Protein AF-A0A915LJM5-F1 (afdb_monomer_lite)

Structure (mmCIF, N/CA/C/O backbone):
data_AF-A0A915LJM5-F1
#
_entry.id   AF-A0A915LJM5-F1
#
loop_
_atom_site.group_PDB
_atom_site.id
_atom_site.type_symbol
_atom_site.label_atom_id
_atom_site.label_alt_id
_atom_site.label_comp_id
_atom_site.label_asym_id
_atom_site.label_entity_id
_atom_site.label_seq_id
_atom_site.pdbx_PDB_ins_code
_atom_site.Cartn_x
_atom_site.Cartn_y
_atom_site.Cartn_z
_atom_site.occupancy
_atom_site.B_iso_or_equiv
_atom_site.auth_seq_id
_atom_site.auth_comp_id
_atom_site.auth_asym_id
_atom_site.auth_atom_id
_atom_site.pdbx_PDB_model_num
ATOM 1 N N . PHE A 1 1 ? 7.359 11.305 -6.563 1.00 56.12 1 PHE A N 1
ATOM 2 C CA . PHE A 1 1 ? 8.309 10.339 -7.154 1.00 56.12 1 PHE A CA 1
ATOM 3 C C . PHE A 1 1 ? 9.396 11.223 -7.684 1.00 56.12 1 PHE A C 1
ATOM 5 O O . PHE A 1 1 ? 9.272 11.725 -8.793 1.00 56.12 1 PHE A O 1
ATOM 12 N N . ASP A 1 2 ? 10.342 11.556 -6.826 1.00 56.00 2 ASP A N 1
ATOM 13 C CA . ASP A 1 2 ? 11.137 12.750 -7.065 1.00 56.00 2 ASP A CA 1
ATOM 14 C C . ASP A 1 2 ? 12.404 12.289 -7.761 1.00 56.00 2 ASP A C 1
ATOM 16 O O . ASP A 1 2 ? 13.255 11.662 -7.138 1.00 56.00 2 ASP A O 1
ATOM 20 N N . ASP A 1 3 ? 12.435 12.500 -9.080 1.00 67.88 3 ASP A N 1
ATOM 21 C CA . ASP A 1 3 ? 13.618 12.390 -9.928 1.00 67.88 3 ASP A CA 1
ATOM 22 C C . ASP A 1 3 ? 14.488 11.144 -9.668 1.00 67.88 3 ASP A C 1
ATOM 24 O O . ASP A 1 3 ? 15.710 11.233 -9.638 1.00 67.88 3 ASP A O 1
ATOM 28 N N . PHE A 1 4 ? 13.892 9.957 -9.495 1.00 69.69 4 PHE A N 1
ATOM 29 C CA . PHE A 1 4 ? 14.660 8.735 -9.178 1.00 69.69 4 PHE A CA 1
ATOM 30 C C . PHE A 1 4 ? 15.698 8.366 -10.256 1.00 69.69 4 PHE A C 1
ATOM 32 O O . PHE A 1 4 ? 16.589 7.556 -10.016 1.00 69.69 4 PHE A O 1
ATOM 39 N N . TRP A 1 5 ? 15.537 8.919 -11.460 1.00 73.88 5 TRP A N 1
ATOM 40 C CA . TRP A 1 5 ? 16.449 8.776 -12.590 1.00 73.88 5 TRP A CA 1
ATOM 41 C C . TRP A 1 5 ? 17.609 9.777 -12.569 1.00 73.88 5 TRP A C 1
ATOM 43 O O . TRP A 1 5 ? 18.487 9.664 -13.419 1.00 73.88 5 TRP A O 1
ATOM 53 N N . LYS A 1 6 ? 17.601 10.755 -11.655 1.00 76.94 6 LYS A N 1
ATOM 54 C CA . LYS A 1 6 ? 18.705 11.690 -11.440 1.00 76.94 6 LYS A CA 1
ATOM 55 C C . LYS A 1 6 ? 19.626 11.166 -10.354 1.00 76.94 6 LYS A C 1
ATOM 57 O O . LYS A 1 6 ? 19.184 10.582 -9.359 1.00 76.94 6 LYS A O 1
ATOM 62 N N . VAL A 1 7 ? 20.914 11.427 -10.516 1.00 71.75 7 VAL A N 1
ATOM 63 C CA . VAL A 1 7 ? 21.898 11.149 -9.471 1.00 71.75 7 VAL A CA 1
ATOM 64 C C . VAL A 1 7 ? 21.597 12.020 -8.246 1.00 71.75 7 VAL A C 1
ATOM 66 O O . VAL A 1 7 ? 21.709 13.241 -8.287 1.00 71.75 7 VAL A O 1
ATOM 69 N N . THR A 1 8 ? 21.221 11.393 -7.130 1.00 63.72 8 THR A N 1
ATOM 70 C CA . THR A 1 8 ? 20.960 12.089 -5.855 1.00 63.72 8 THR A CA 1
ATOM 71 C C . THR A 1 8 ? 22.168 12.094 -4.919 1.00 63.72 8 THR A C 1
ATOM 73 O O . THR A 1 8 ? 22.274 12.981 -4.080 1.00 63.72 8 THR A O 1
ATOM 76 N N . ASN A 1 9 ? 23.100 11.147 -5.082 1.00 59.38 9 ASN A N 1
ATOM 77 C CA . ASN A 1 9 ? 24.348 11.042 -4.322 1.00 59.38 9 ASN A CA 1
ATOM 78 C C . ASN A 1 9 ? 25.455 10.460 -5.221 1.00 59.38 9 ASN A C 1
ATOM 80 O O . ASN A 1 9 ? 25.532 9.245 -5.393 1.00 59.38 9 ASN A O 1
ATOM 84 N N . GLY A 1 10 ? 26.308 11.304 -5.812 1.00 67.50 10 GLY A N 1
ATOM 85 C CA . GLY A 1 10 ? 27.411 10.839 -6.661 1.00 67.50 10 GLY A CA 1
ATOM 86 C C . GLY A 1 10 ? 27.990 11.902 -7.592 1.00 67.50 10 GLY A C 1
ATOM 87 O O . GLY A 1 10 ? 27.563 13.055 -7.584 1.00 67.50 10 GLY A O 1
ATOM 88 N N . VAL A 1 11 ? 28.984 11.496 -8.386 1.00 75.31 11 VAL A N 1
ATOM 89 C CA . VAL A 1 11 ? 29.512 12.297 -9.497 1.00 75.31 11 VAL A CA 1
ATOM 90 C C . VAL A 1 11 ? 28.548 12.151 -10.670 1.00 75.31 11 VAL A C 1
ATOM 92 O O . VAL A 1 11 ? 28.319 11.035 -11.129 1.00 75.31 11 VAL A O 1
ATOM 95 N N . ASP A 1 12 ? 27.990 13.270 -11.125 1.00 79.56 12 ASP A N 1
ATOM 96 C CA . ASP A 1 12 ? 27.158 13.336 -12.326 1.00 79.56 12 ASP A CA 1
ATOM 97 C C . ASP A 1 12 ? 28.006 12.967 -13.555 1.00 79.56 12 ASP A C 1
ATOM 99 O O . ASP A 1 12 ? 28.983 13.646 -13.883 1.00 79.56 12 ASP A O 1
ATOM 103 N N . ASP A 1 13 ? 27.665 11.853 -14.202 1.00 84.69 13 ASP A N 1
ATOM 104 C CA . ASP A 1 13 ? 28.314 11.377 -15.425 1.00 84.69 13 ASP A CA 1
ATOM 105 C C . ASP A 1 13 ? 27.662 11.951 -16.699 1.00 84.69 13 ASP A C 1
ATOM 107 O O . ASP A 1 13 ? 28.034 11.581 -17.816 1.00 84.69 13 ASP A O 1
ATOM 111 N N . GLY A 1 14 ? 26.701 12.870 -16.544 1.00 84.75 14 GLY A N 1
ATOM 112 C CA . GLY A 1 14 ? 25.954 13.516 -17.617 1.00 84.75 14 GLY A CA 1
ATOM 113 C C . GLY A 1 14 ? 24.897 12.619 -18.261 1.00 84.75 14 GLY A C 1
ATOM 114 O O . GLY A 1 14 ? 24.373 12.965 -19.324 1.00 84.75 14 GLY A O 1
ATOM 115 N N . ARG A 1 15 ? 24.585 11.455 -17.671 1.00 85.56 15 ARG A N 1
ATOM 116 C CA . ARG A 1 15 ? 23.701 10.442 -18.280 1.00 85.56 15 ARG A CA 1
ATOM 117 C C . ARG A 1 15 ? 22.275 10.435 -17.744 1.00 85.56 15 ARG A C 1
ATOM 119 O O . ARG A 1 15 ? 21.485 9.585 -18.161 1.00 85.56 15 ARG A O 1
ATOM 126 N N . ASP A 1 16 ? 21.895 11.416 -16.934 1.00 84.88 16 ASP A N 1
ATOM 127 C CA . ASP A 1 16 ? 20.521 11.596 -16.446 1.00 84.88 16 ASP A CA 1
ATOM 128 C C . ASP A 1 16 ? 19.480 11.597 -17.585 1.00 84.88 16 ASP A C 1
ATOM 130 O O . ASP A 1 16 ? 18.377 11.069 -17.439 1.00 84.88 16 ASP A O 1
ATOM 134 N N . GLY A 1 17 ? 19.832 12.125 -18.765 1.00 83.00 17 GLY A N 1
ATOM 135 C CA . GLY A 1 17 ? 18.958 12.104 -19.944 1.00 83.00 17 GLY A CA 1
ATOM 136 C C . GLY A 1 17 ? 18.713 10.701 -20.520 1.00 83.00 17 GLY A C 1
ATOM 137 O O . GLY A 1 17 ? 17.620 10.414 -21.014 1.00 83.00 17 GLY A O 1
ATOM 138 N N . ASP A 1 18 ? 19.701 9.809 -20.445 1.00 81.31 18 ASP A N 1
ATOM 139 C CA . ASP A 1 18 ? 19.552 8.408 -20.849 1.00 81.31 18 ASP A CA 1
ATOM 140 C C . ASP A 1 18 ? 18.823 7.600 -19.770 1.00 81.31 18 ASP A C 1
ATOM 142 O O . ASP A 1 18 ? 17.956 6.782 -20.091 1.00 81.31 18 ASP A O 1
ATOM 146 N N . ALA A 1 19 ? 19.114 7.879 -18.496 1.00 81.06 19 ALA A N 1
ATOM 147 C CA . ALA A 1 19 ? 18.410 7.302 -17.357 1.00 81.06 19 ALA A CA 1
ATOM 148 C C . ALA A 1 19 ? 16.916 7.652 -17.387 1.00 81.06 19 ALA A C 1
ATOM 150 O O . ALA A 1 19 ? 16.083 6.770 -17.192 1.00 81.06 19 ALA A O 1
ATOM 151 N N . LEU A 1 20 ? 16.556 8.890 -17.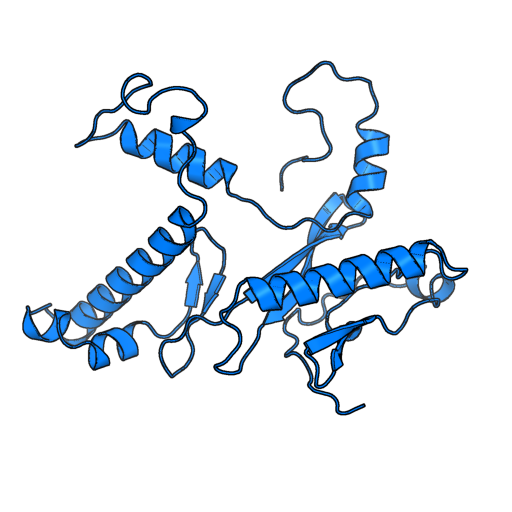744 1.00 80.56 20 LEU A N 1
ATOM 152 C CA . LEU A 1 20 ? 15.162 9.304 -17.910 1.00 80.56 20 LEU A CA 1
ATOM 153 C C . LEU A 1 20 ? 14.460 8.545 -19.047 1.00 80.56 20 LEU A C 1
ATOM 155 O O . LEU A 1 20 ? 13.332 8.071 -18.889 1.00 80.56 20 LEU A O 1
ATOM 159 N N . LYS A 1 21 ? 15.129 8.362 -20.194 1.00 76.44 21 LYS A N 1
ATOM 160 C CA . LYS A 1 21 ? 14.581 7.558 -21.303 1.00 76.44 21 LYS A CA 1
ATOM 161 C C . LYS A 1 21 ? 14.344 6.103 -20.891 1.00 76.44 21 LYS A C 1
ATOM 163 O O . LYS A 1 21 ? 13.355 5.511 -21.325 1.00 76.44 21 LYS A O 1
ATOM 168 N N . ALA A 1 22 ? 15.225 5.534 -20.068 1.00 77.12 22 ALA A N 1
ATOM 169 C CA . ALA A 1 22 ? 15.050 4.197 -19.509 1.00 77.12 22 ALA A CA 1
ATOM 170 C C . ALA A 1 22 ? 13.918 4.157 -18.464 1.00 77.12 22 ALA A C 1
ATOM 172 O O . ALA A 1 22 ? 13.076 3.263 -18.512 1.00 77.12 22 ALA A O 1
ATOM 173 N N . ALA A 1 23 ? 13.840 5.158 -17.584 1.00 74.94 23 ALA A N 1
ATOM 174 C CA . ALA A 1 23 ? 12.824 5.306 -16.544 1.00 74.94 23 ALA A CA 1
ATOM 175 C C . ALA A 1 23 ? 11.396 5.379 -17.106 1.00 74.94 23 ALA A C 1
ATOM 177 O O . ALA A 1 23 ? 10.497 4.731 -16.576 1.00 74.94 23 ALA A O 1
ATOM 178 N N . ARG A 1 24 ? 11.192 6.074 -18.235 1.00 70.44 24 ARG A N 1
ATOM 179 C CA . ARG A 1 24 ? 9.907 6.095 -18.968 1.00 70.44 24 ARG A CA 1
ATOM 180 C C . ARG A 1 24 ? 9.446 4.720 -19.458 1.00 70.44 24 ARG A C 1
ATOM 182 O O . ARG A 1 24 ? 8.280 4.546 -19.792 1.00 70.44 24 ARG A O 1
ATOM 189 N N . ARG A 1 25 ? 10.354 3.747 -19.535 1.00 70.12 25 ARG A N 1
ATOM 190 C CA . ARG A 1 25 ? 10.079 2.367 -19.966 1.00 70.12 25 ARG A CA 1
ATOM 191 C C . ARG A 1 25 ? 10.146 1.369 -18.811 1.00 70.12 25 ARG A C 1
ATOM 193 O O . ARG A 1 25 ? 10.017 0.168 -19.042 1.00 70.12 25 ARG A O 1
ATOM 200 N N . ALA A 1 26 ? 10.362 1.850 -17.589 1.00 69.94 26 ALA A N 1
ATOM 201 C CA . ALA A 1 26 ? 10.455 1.033 -16.395 1.00 69.94 26 ALA A CA 1
ATOM 202 C C . ALA A 1 26 ? 9.135 1.057 -15.620 1.00 69.94 26 ALA A C 1
ATOM 204 O O . ALA A 1 26 ? 8.471 2.087 -15.502 1.00 69.94 26 ALA A O 1
ATOM 205 N N . ILE A 1 27 ? 8.781 -0.091 -15.045 1.00 68.81 27 ILE A N 1
ATOM 206 C CA . ILE A 1 27 ? 7.719 -0.168 -14.046 1.00 68.81 27 ILE A CA 1
ATOM 207 C C . ILE A 1 27 ? 8.319 0.240 -12.707 1.00 68.81 27 ILE A C 1
ATOM 209 O O . ILE A 1 27 ? 9.291 -0.353 -12.240 1.00 68.81 27 ILE A O 1
ATOM 213 N N . ILE A 1 28 ? 7.708 1.236 -12.081 1.00 68.94 28 ILE A N 1
ATOM 214 C CA . ILE A 1 28 ? 8.114 1.759 -10.788 1.00 68.94 28 ILE A CA 1
ATOM 215 C C . ILE A 1 28 ? 7.152 1.187 -9.749 1.00 68.94 28 ILE A C 1
ATOM 217 O O . ILE A 1 28 ? 5.963 1.518 -9.715 1.00 68.94 28 ILE A O 1
ATOM 221 N N . SER A 1 29 ? 7.673 0.311 -8.894 1.00 59.94 29 SER A N 1
ATOM 222 C CA . SER A 1 29 ? 6.987 -0.088 -7.669 1.00 59.94 29 SER A CA 1
ATOM 223 C C . SER A 1 29 ? 7.394 0.885 -6.571 1.00 59.94 29 SER A C 1
ATOM 225 O O . SER A 1 29 ? 8.578 1.052 -6.287 1.00 59.94 29 SER A O 1
ATOM 227 N N . ASN A 1 30 ? 6.418 1.581 -5.992 1.00 56.16 30 ASN A N 1
ATOM 228 C CA . ASN A 1 30 ? 6.676 2.596 -4.984 1.00 56.16 30 ASN A CA 1
ATOM 229 C C . ASN A 1 30 ? 7.202 1.953 -3.694 1.00 56.16 30 ASN A C 1
ATOM 231 O O . ASN A 1 30 ? 6.431 1.427 -2.888 1.00 56.16 30 ASN A O 1
ATOM 235 N N . SER A 1 31 ? 8.502 2.042 -3.448 1.00 53.75 31 SER A N 1
ATOM 236 C CA . SER A 1 31 ? 9.037 1.888 -2.105 1.00 53.75 31 SER A CA 1
ATOM 237 C C . SER A 1 31 ? 9.203 3.269 -1.475 1.00 53.75 31 SER A C 1
ATOM 239 O O . SER A 1 31 ? 10.316 3.765 -1.369 1.00 53.75 31 SER A O 1
ATOM 241 N N . GLN A 1 32 ? 8.130 3.847 -0.913 1.00 58.66 32 GLN A N 1
ATOM 242 C CA . GLN A 1 32 ? 8.245 4.911 0.116 1.00 58.66 32 GLN A CA 1
ATOM 243 C C . GLN A 1 32 ? 8.931 4.404 1.408 1.00 58.66 32 GLN A C 1
ATOM 245 O O . GLN A 1 32 ? 8.723 4.941 2.494 1.00 58.66 32 GLN A O 1
ATOM 250 N N . ILE A 1 33 ? 9.701 3.319 1.307 1.00 66.06 33 ILE A N 1
ATOM 251 C CA . ILE A 1 33 ? 10.446 2.681 2.381 1.00 66.06 33 ILE A CA 1
ATOM 252 C C . ILE A 1 33 ? 11.404 3.703 2.975 1.00 66.06 33 ILE A C 1
ATOM 254 O O . ILE A 1 33 ? 11.412 3.860 4.186 1.00 66.06 33 ILE A O 1
ATOM 258 N N . ASP A 1 34 ? 12.099 4.477 2.143 1.00 70.06 34 ASP A N 1
ATOM 259 C CA . ASP A 1 34 ? 13.095 5.436 2.626 1.00 70.06 34 ASP A CA 1
ATOM 260 C C . ASP A 1 34 ? 12.459 6.577 3.428 1.00 70.06 34 ASP A C 1
ATOM 262 O O . ASP A 1 34 ? 12.965 6.956 4.482 1.00 70.06 34 ASP A O 1
ATOM 266 N N . ILE A 1 35 ? 11.289 7.064 2.993 1.00 76.75 35 ILE A N 1
ATOM 267 C CA . ILE A 1 35 ? 10.529 8.097 3.712 1.00 76.75 35 ILE A CA 1
ATOM 268 C C . ILE A 1 35 ? 10.053 7.561 5.064 1.00 76.75 35 ILE A C 1
ATOM 270 O O . ILE A 1 35 ? 10.207 8.229 6.086 1.00 76.75 35 ILE A O 1
ATOM 274 N N . PHE A 1 36 ? 9.475 6.359 5.086 1.00 82.00 36 PHE A N 1
ATOM 275 C CA . PHE A 1 36 ? 9.031 5.739 6.331 1.00 82.00 36 PHE A CA 1
ATOM 276 C C . PHE A 1 36 ? 10.205 5.478 7.280 1.00 82.00 36 PHE A C 1
ATOM 278 O O . PHE A 1 36 ? 10.115 5.794 8.462 1.00 82.00 36 PHE A O 1
ATOM 285 N N . ASN A 1 37 ? 11.321 4.963 6.768 1.00 79.56 37 ASN A N 1
ATOM 286 C CA . ASN A 1 37 ? 12.518 4.696 7.557 1.00 79.56 37 ASN A CA 1
ATOM 287 C C . ASN A 1 37 ? 13.056 5.989 8.180 1.00 79.56 37 ASN A C 1
ATOM 289 O O . ASN A 1 37 ? 13.300 6.027 9.384 1.00 79.56 37 ASN A O 1
ATOM 293 N N . ALA A 1 38 ? 13.136 7.073 7.402 1.00 80.94 38 ALA A N 1
ATOM 294 C CA . ALA A 1 38 ? 13.536 8.384 7.907 1.00 80.94 38 ALA A CA 1
ATOM 295 C C . ALA A 1 38 ? 12.591 8.902 9.007 1.00 80.94 38 ALA A C 1
ATOM 297 O O . ALA A 1 38 ? 13.058 9.419 10.023 1.00 80.94 38 ALA A O 1
ATOM 298 N N . LYS A 1 39 ? 11.268 8.720 8.853 1.00 86.62 39 LYS A N 1
ATOM 299 C CA . LYS A 1 39 ? 10.291 9.055 9.905 1.00 86.62 39 LYS A CA 1
ATOM 300 C C . LYS A 1 39 ? 10.531 8.243 11.175 1.00 86.62 39 LYS A C 1
ATOM 302 O O . LYS A 1 39 ? 10.541 8.824 12.253 1.00 86.62 39 LYS A O 1
ATOM 307 N N . VAL A 1 40 ? 10.735 6.926 11.067 1.00 85.88 40 VAL A N 1
ATOM 308 C CA . VAL A 1 40 ? 10.994 6.061 12.230 1.00 85.88 40 VAL A CA 1
ATOM 309 C C . VAL A 1 40 ? 12.229 6.548 12.981 1.00 85.88 40 VAL A C 1
ATOM 311 O O . VAL A 1 40 ? 12.155 6.754 14.190 1.00 85.88 40 VAL A O 1
ATOM 314 N N . VAL A 1 41 ? 13.327 6.822 12.273 1.00 81.81 41 VAL A N 1
ATOM 315 C CA . VAL A 1 41 ? 14.549 7.364 12.884 1.00 81.81 41 VAL A CA 1
ATOM 316 C C . VAL A 1 41 ? 14.279 8.687 13.603 1.00 81.81 41 VAL A C 1
ATOM 318 O O . VAL A 1 41 ? 14.680 8.857 14.755 1.00 81.81 41 VAL A O 1
ATOM 321 N N . ALA A 1 42 ? 13.533 9.595 12.972 1.00 86.31 42 ALA A N 1
ATOM 322 C CA . ALA A 1 42 ? 13.172 10.872 13.576 1.00 86.31 42 ALA A CA 1
ATOM 323 C C . ALA A 1 42 ? 12.279 10.727 14.825 1.00 86.31 42 ALA A C 1
ATOM 325 O O . ALA A 1 42 ? 12.464 11.468 15.789 1.00 86.31 42 ALA A O 1
ATOM 326 N N . GLU A 1 43 ? 11.324 9.790 14.837 1.00 88.44 43 GLU A N 1
ATOM 327 C CA . GLU A 1 43 ? 10.458 9.537 16.001 1.00 88.44 43 GLU A CA 1
ATOM 328 C C . GLU A 1 43 ? 11.223 8.912 17.171 1.00 88.44 43 GLU A C 1
ATOM 330 O O . GLU A 1 43 ? 10.987 9.278 18.321 1.00 88.44 43 GLU A O 1
ATOM 335 N N . PHE A 1 44 ? 12.190 8.031 16.905 1.00 86.62 44 PHE A N 1
ATOM 336 C CA . PHE A 1 44 ? 13.072 7.499 17.948 1.00 86.62 44 PHE A CA 1
ATOM 337 C C . PHE A 1 44 ? 13.915 8.597 18.607 1.00 86.62 44 PHE A C 1
ATOM 339 O O . PHE A 1 44 ? 14.190 8.511 19.801 1.00 86.62 44 PHE A O 1
ATOM 346 N N . GLY A 1 45 ? 14.253 9.661 17.876 1.00 86.75 45 GLY A N 1
ATOM 347 C CA . GLY A 1 45 ? 14.904 10.855 18.423 1.00 86.75 45 GLY A CA 1
ATOM 348 C C . GLY A 1 45 ? 14.059 11.645 19.428 1.00 86.75 45 GLY A C 1
ATOM 349 O O . GLY A 1 45 ? 14.597 12.505 20.124 1.00 86.75 45 GLY A O 1
ATOM 350 N N . LYS A 1 46 ? 12.756 11.366 19.538 1.00 89.25 46 LYS A N 1
ATOM 351 C CA . LYS A 1 46 ? 11.829 12.046 20.453 1.00 89.25 46 LYS A CA 1
ATOM 352 C C . LYS A 1 46 ? 11.590 11.228 21.734 1.00 89.25 46 LYS A C 1
ATOM 354 O O . LYS A 1 46 ? 11.895 10.033 21.787 1.00 89.25 46 LYS A O 1
ATOM 359 N N . PRO A 1 47 ? 11.012 11.833 22.789 1.00 88.19 47 PRO A N 1
ATOM 360 C CA . PRO A 1 47 ? 10.580 11.090 23.968 1.00 88.19 47 PRO A CA 1
ATOM 361 C C . PRO A 1 47 ? 9.591 9.961 23.614 1.00 88.19 47 PRO A C 1
ATOM 363 O O . PRO A 1 47 ? 8.763 10.143 22.722 1.00 88.19 47 PRO A O 1
ATOM 366 N N . PRO A 1 48 ? 9.610 8.820 24.331 1.00 87.50 48 PRO A N 1
ATOM 367 C CA . PRO A 1 48 ? 10.425 8.530 25.516 1.00 87.50 48 PRO A CA 1
ATOM 368 C C . PRO A 1 48 ? 11.839 8.017 25.200 1.00 87.50 48 PRO A C 1
ATOM 370 O O . PRO A 1 48 ? 12.633 7.853 26.122 1.00 87.50 48 PRO A O 1
ATOM 373 N N . PHE A 1 49 ? 12.151 7.749 23.931 1.00 86.56 49 PHE A N 1
ATOM 374 C CA . PHE A 1 49 ? 13.388 7.075 23.536 1.00 86.56 49 PHE A CA 1
ATOM 375 C C . PHE A 1 49 ? 14.588 8.027 23.474 1.00 86.56 49 PHE A C 1
ATOM 377 O O . PHE A 1 49 ? 15.684 7.619 23.846 1.00 86.56 49 PHE A O 1
ATOM 384 N N . ASN A 1 50 ? 14.379 9.286 23.060 1.00 86.31 50 ASN A N 1
ATOM 385 C CA . ASN A 1 50 ? 15.409 10.336 22.953 1.00 86.31 50 ASN A CA 1
ATOM 386 C C . ASN A 1 50 ? 16.690 9.848 22.252 1.00 86.31 50 ASN A C 1
ATOM 388 O O . ASN A 1 50 ? 17.811 10.165 22.651 1.00 86.31 50 ASN A O 1
ATOM 392 N N . CYS A 1 51 ? 16.505 9.023 21.227 1.00 83.06 51 CYS A N 1
ATOM 393 C CA . CYS A 1 51 ? 17.552 8.257 20.595 1.00 83.06 51 CYS A CA 1
ATOM 394 C C . CYS A 1 51 ? 18.146 9.004 19.397 1.00 83.06 51 CYS A C 1
ATOM 396 O O . CYS A 1 51 ? 17.590 8.992 18.301 1.00 83.06 51 CYS A O 1
ATOM 398 N N . VAL A 1 52 ? 19.294 9.650 19.604 1.00 73.94 52 VAL A N 1
ATOM 399 C CA . VAL A 1 52 ? 20.059 10.341 18.557 1.00 73.94 52 VAL A CA 1
ATOM 400 C C . VAL A 1 52 ? 21.304 9.533 18.199 1.00 73.94 52 VAL A C 1
ATOM 402 O O . VAL A 1 52 ? 22.249 9.479 18.976 1.00 73.94 52 VAL A O 1
ATOM 405 N N . ASN A 1 53 ? 21.292 8.920 17.010 1.00 66.00 53 ASN A N 1
ATOM 406 C CA . ASN A 1 53 ? 22.385 8.206 16.325 1.00 66.00 53 ASN A CA 1
ATOM 407 C C . ASN A 1 53 ? 23.010 6.978 17.027 1.00 66.00 53 ASN A C 1
ATOM 409 O O . ASN A 1 53 ? 23.277 5.990 16.352 1.00 66.00 53 ASN A O 1
ATOM 413 N N . GLU A 1 54 ? 23.246 6.998 18.340 1.00 67.19 54 GLU A N 1
ATOM 414 C CA . GLU A 1 54 ? 24.088 6.008 19.041 1.00 67.19 54 GLU A CA 1
ATOM 415 C C . GLU A 1 54 ? 23.336 4.747 19.505 1.00 67.19 54 GLU A C 1
ATOM 417 O O . GLU A 1 54 ? 23.930 3.689 19.688 1.00 67.19 54 GLU A O 1
ATOM 422 N N . CYS A 1 55 ? 22.020 4.827 19.680 1.00 74.88 55 CYS A N 1
ATOM 423 C CA . CYS A 1 55 ? 21.186 3.756 20.252 1.00 74.88 55 CYS A CA 1
ATOM 424 C C . CYS A 1 55 ? 20.490 2.874 19.210 1.00 74.88 55 CYS A C 1
ATOM 426 O O . CYS A 1 55 ? 19.897 1.863 19.577 1.00 74.88 55 CYS A O 1
ATOM 428 N N . MET A 1 56 ? 20.577 3.227 17.926 1.00 70.94 56 MET A N 1
ATOM 429 C CA . MET A 1 56 ? 20.021 2.436 16.819 1.00 70.94 56 MET A CA 1
ATOM 430 C C . MET A 1 56 ? 21.091 1.622 16.089 1.00 70.94 56 MET A C 1
ATOM 432 O O . MET A 1 56 ? 20.904 1.278 14.930 1.00 70.94 56 MET A O 1
ATOM 436 N N . GLY A 1 57 ? 22.207 1.322 16.763 1.00 71.94 57 GLY A N 1
ATOM 437 C CA . GLY A 1 57 ? 23.309 0.546 16.199 1.00 71.94 57 GLY A CA 1
ATOM 438 C C . GLY A 1 57 ? 23.997 1.241 15.021 1.00 71.94 57 GLY A C 1
ATOM 439 O O . GLY A 1 57 ? 23.993 2.469 14.902 1.00 71.94 57 GLY A O 1
ATOM 440 N N . GLY A 1 58 ? 24.636 0.446 14.163 1.00 71.00 58 GLY A N 1
ATOM 441 C CA . GLY A 1 58 ? 25.282 0.955 12.954 1.00 71.00 58 GLY A CA 1
ATOM 442 C C . GLY A 1 58 ? 24.273 1.337 11.859 1.00 71.00 58 GLY A C 1
ATOM 443 O O . GLY A 1 58 ? 23.076 1.106 12.003 1.00 71.00 58 GLY A O 1
ATOM 444 N N . PRO A 1 59 ? 24.730 1.850 10.703 1.00 71.00 59 PRO A N 1
ATOM 445 C CA . PRO A 1 59 ? 23.851 2.227 9.586 1.00 71.00 59 PRO A CA 1
ATOM 446 C C . PRO A 1 59 ? 22.898 1.114 9.112 1.00 71.00 59 PRO A C 1
ATOM 448 O O . PRO A 1 59 ? 21.803 1.400 8.641 1.00 71.00 59 PRO A O 1
ATOM 451 N N . ASN A 1 60 ? 23.292 -0.154 9.266 1.00 68.38 60 ASN A N 1
ATOM 452 C CA . ASN A 1 60 ? 22.462 -1.309 8.908 1.00 68.38 60 ASN A CA 1
ATOM 453 C C . ASN A 1 60 ? 21.369 -1.620 9.946 1.00 68.38 60 ASN A C 1
ATOM 455 O O . ASN A 1 60 ? 20.361 -2.226 9.597 1.00 68.38 60 ASN A O 1
ATOM 459 N N . ASP A 1 61 ? 21.556 -1.195 11.195 1.00 72.44 61 ASP A N 1
ATOM 460 C CA . ASP A 1 61 ? 20.617 -1.411 12.303 1.00 72.44 61 ASP A CA 1
ATOM 461 C C . ASP A 1 61 ? 19.545 -0.303 12.368 1.00 72.44 61 ASP A C 1
ATOM 463 O O . ASP A 1 61 ? 18.500 -0.465 12.996 1.00 72.44 61 ASP A O 1
ATOM 467 N N . GLN A 1 62 ? 19.763 0.801 11.643 1.00 72.19 62 GLN A N 1
ATOM 468 C CA . GLN A 1 62 ? 18.816 1.911 11.475 1.00 72.19 62 GLN A CA 1
ATOM 469 C C . GLN A 1 62 ? 17.741 1.636 10.413 1.00 72.19 62 GLN A C 1
ATOM 471 O O . GLN A 1 62 ? 16.884 2.485 10.164 1.00 72.19 62 GLN A O 1
ATOM 476 N N . ILE A 1 63 ? 17.773 0.460 9.778 1.00 75.38 63 ILE A N 1
ATOM 477 C CA . ILE A 1 63 ? 16.792 0.035 8.781 1.00 75.38 63 ILE A CA 1
ATOM 478 C C . ILE A 1 63 ? 15.691 -0.758 9.504 1.00 75.38 63 ILE A C 1
ATOM 480 O O . ILE A 1 63 ? 15.943 -1.870 9.974 1.00 75.38 63 ILE A O 1
ATOM 484 N N . PRO A 1 64 ? 14.455 -0.233 9.597 1.00 77.75 64 PRO A N 1
ATOM 485 C CA . PRO A 1 64 ? 13.339 -0.965 10.176 1.00 77.75 64 PRO A CA 1
ATOM 486 C C . PRO A 1 64 ? 13.078 -2.280 9.440 1.00 77.75 64 PRO A C 1
ATOM 488 O O . PRO A 1 64 ? 13.314 -2.408 8.236 1.00 77.75 64 PRO A O 1
ATOM 491 N N . ALA A 1 65 ? 12.497 -3.246 10.151 1.00 80.81 65 ALA A N 1
ATOM 492 C CA . ALA A 1 65 ? 12.068 -4.496 9.542 1.00 80.81 65 ALA A CA 1
ATOM 493 C C . ALA A 1 65 ? 11.119 -4.246 8.353 1.00 80.81 65 ALA A C 1
ATOM 495 O O . ALA A 1 65 ? 10.265 -3.358 8.394 1.00 80.81 65 ALA A O 1
ATOM 496 N N . SER A 1 66 ? 11.208 -5.079 7.314 1.00 73.88 66 SER A N 1
ATOM 497 C CA . SER A 1 66 ? 10.434 -4.921 6.070 1.00 73.88 66 SER A CA 1
ATOM 498 C C . SER A 1 66 ? 8.910 -4.891 6.276 1.00 73.88 66 SER A C 1
ATOM 500 O O . SER A 1 66 ? 8.188 -4.270 5.495 1.00 73.88 66 SER A O 1
ATOM 502 N N . TYR A 1 67 ? 8.415 -5.511 7.351 1.00 77.75 67 TYR A N 1
ATOM 503 C CA . TYR A 1 67 ? 7.001 -5.535 7.735 1.00 77.75 67 TYR A CA 1
ATOM 504 C C . TYR A 1 67 ? 6.562 -4.352 8.615 1.00 77.75 67 TYR A C 1
ATOM 506 O O . TYR A 1 67 ? 5.373 -4.239 8.918 1.00 77.75 67 TYR A O 1
ATOM 514 N N . ALA A 1 68 ? 7.470 -3.462 9.030 1.00 85.56 68 ALA A N 1
ATOM 515 C CA . ALA A 1 68 ? 7.171 -2.377 9.968 1.00 85.56 68 ALA A CA 1
ATOM 516 C C . ALA A 1 68 ? 6.060 -1.443 9.459 1.00 85.56 68 ALA A C 1
ATOM 518 O O . ALA A 1 68 ? 5.171 -1.074 10.224 1.00 85.56 68 ALA A O 1
ATOM 519 N N . ARG A 1 69 ? 6.039 -1.140 8.154 1.00 85.25 69 ARG A N 1
ATOM 520 C CA . ARG A 1 69 ? 4.962 -0.348 7.527 1.00 85.25 69 ARG A CA 1
ATOM 521 C C . ARG A 1 69 ? 3.605 -1.045 7.605 1.00 85.25 69 ARG A C 1
ATOM 523 O O . ARG A 1 69 ? 2.606 -0.423 7.948 1.00 85.25 69 ARG A O 1
ATOM 530 N N . SER A 1 70 ? 3.570 -2.349 7.341 1.00 82.44 70 SER A N 1
ATOM 531 C CA . SER A 1 70 ? 2.340 -3.144 7.432 1.00 82.44 70 SER A CA 1
ATOM 532 C C . SER A 1 70 ? 1.828 -3.232 8.872 1.00 82.44 70 SER A C 1
ATOM 534 O O . SER A 1 70 ? 0.621 -3.166 9.113 1.00 82.44 70 SER A O 1
ATOM 536 N N . LEU A 1 71 ? 2.742 -3.343 9.842 1.00 86.50 71 LEU A N 1
ATOM 537 C CA . LEU A 1 71 ? 2.405 -3.323 11.263 1.00 86.50 71 LEU A CA 1
ATOM 538 C C . LEU A 1 71 ? 1.857 -1.956 11.693 1.00 86.50 71 LEU A C 1
ATOM 540 O O . LEU A 1 71 ? 0.854 -1.903 12.406 1.00 86.50 71 LEU A O 1
ATOM 544 N N . HIS A 1 72 ? 2.474 -0.865 11.231 1.00 90.06 72 HIS A N 1
ATOM 545 C CA . HIS A 1 72 ? 1.987 0.494 11.455 1.00 90.06 72 HIS A CA 1
ATOM 546 C C . HIS A 1 72 ? 0.548 0.649 10.948 1.00 90.06 72 HIS A C 1
ATOM 548 O O . HIS A 1 72 ? -0.334 1.040 11.711 1.00 90.06 72 HIS A O 1
ATOM 554 N N . ASP A 1 73 ? 0.279 0.254 9.703 1.00 89.25 73 ASP A N 1
ATOM 555 C CA . ASP A 1 73 ? -1.049 0.386 9.098 1.00 89.25 73 ASP A CA 1
ATOM 556 C C . ASP A 1 73 ? -2.109 -0.452 9.819 1.00 89.25 73 ASP A C 1
ATOM 558 O O . ASP A 1 73 ? -3.231 0.009 10.031 1.00 89.25 73 ASP A O 1
ATOM 562 N N . THR A 1 74 ? -1.746 -1.658 10.261 1.00 87.44 74 THR A N 1
ATOM 563 C CA . THR A 1 74 ? -2.641 -2.531 11.037 1.00 87.44 74 THR A CA 1
ATOM 564 C C . THR A 1 74 ? -2.943 -1.935 12.413 1.00 87.44 74 THR A C 1
ATOM 566 O O . THR A 1 74 ? -4.095 -1.910 12.850 1.00 87.44 74 THR A O 1
ATOM 569 N N . THR A 1 75 ? -1.925 -1.392 13.083 1.00 92.25 75 THR A N 1
ATOM 570 C CA . THR A 1 75 ? -2.081 -0.722 14.382 1.00 92.25 75 THR A CA 1
ATOM 571 C C . THR A 1 75 ? -2.956 0.521 14.247 1.00 92.25 75 THR A C 1
ATOM 573 O O . THR A 1 75 ? -3.874 0.733 15.038 1.00 92.25 75 THR A O 1
ATOM 576 N N . TYR A 1 76 ? -2.729 1.318 13.204 1.00 93.31 76 TYR A N 1
ATOM 577 C CA . TYR A 1 76 ? -3.521 2.507 12.919 1.00 93.31 76 TYR A CA 1
ATOM 578 C C . TYR A 1 76 ? -4.981 2.160 12.591 1.00 93.31 76 TYR A C 1
ATOM 580 O O . TYR A 1 76 ? -5.892 2.810 13.107 1.00 93.31 76 TYR A O 1
ATOM 588 N N . ALA A 1 77 ? -5.235 1.091 11.825 1.00 92.38 77 ALA A N 1
ATOM 589 C CA . ALA A 1 77 ? -6.588 0.585 11.581 1.00 92.38 77 ALA A CA 1
ATOM 590 C C . ALA A 1 77 ? -7.315 0.240 12.889 1.00 92.38 77 ALA A C 1
ATOM 592 O O . ALA A 1 77 ? -8.465 0.640 13.087 1.00 92.38 77 ALA A O 1
ATOM 593 N N . TYR A 1 78 ? -6.630 -0.457 13.799 1.00 92.88 78 TYR A N 1
ATOM 594 C CA . TYR A 1 78 ? -7.168 -0.818 15.109 1.00 92.88 78 TYR A CA 1
ATOM 595 C C . TYR A 1 78 ? -7.498 0.419 15.955 1.00 92.88 78 TYR A C 1
ATOM 597 O O . TYR A 1 78 ? -8.607 0.533 16.477 1.00 92.88 78 TYR A O 1
ATOM 605 N N . LEU A 1 79 ? -6.586 1.394 16.032 1.00 94.88 79 LEU A N 1
ATOM 606 C CA . LEU A 1 79 ? -6.820 2.645 16.761 1.00 94.88 79 LEU A CA 1
ATOM 607 C C . LEU A 1 79 ? -7.994 3.443 16.176 1.00 94.88 79 LEU A C 1
ATOM 609 O O . LEU A 1 79 ? -8.812 3.975 16.926 1.00 94.88 79 LEU A O 1
ATOM 613 N N . ARG A 1 80 ? -8.139 3.478 14.845 1.00 94.69 80 ARG A N 1
ATOM 614 C CA . ARG A 1 80 ? -9.305 4.091 14.188 1.00 94.69 80 ARG A CA 1
ATOM 615 C C . ARG A 1 80 ? -10.604 3.368 14.529 1.00 94.69 80 ARG A C 1
ATOM 617 O O . ARG A 1 80 ? -11.613 4.029 14.760 1.00 94.69 80 ARG A O 1
ATOM 624 N N . ALA A 1 81 ? -10.593 2.037 14.574 1.00 94.56 81 ALA A N 1
ATOM 625 C CA . ALA A 1 81 ? -11.760 1.248 14.958 1.00 94.56 81 ALA A CA 1
ATOM 626 C C . ALA A 1 81 ? -12.162 1.500 16.421 1.00 94.56 81 ALA A C 1
ATOM 628 O O . ALA A 1 81 ? -13.351 1.659 16.713 1.00 94.56 81 ALA A O 1
ATOM 629 N N . LEU A 1 82 ? -11.186 1.617 17.329 1.00 95.44 82 LEU A N 1
ATOM 630 C CA . LEU A 1 82 ? -11.431 2.034 18.711 1.00 95.44 82 LEU A CA 1
ATOM 631 C C . LEU A 1 82 ? -12.024 3.442 18.772 1.00 95.44 82 LEU A C 1
ATOM 633 O O . LEU A 1 82 ? -13.026 3.634 19.452 1.00 95.44 82 LEU A O 1
ATOM 637 N N . ASN A 1 83 ? -11.472 4.400 18.022 1.00 96.06 83 ASN A N 1
ATOM 638 C CA . ASN A 1 83 ? -11.994 5.766 18.000 1.00 96.06 83 ASN A CA 1
ATOM 639 C C . ASN A 1 83 ? -13.449 5.821 17.503 1.00 96.06 83 ASN A C 1
ATOM 641 O O . ASN A 1 83 ? -14.310 6.373 18.179 1.00 96.06 83 ASN A O 1
ATOM 645 N N . LYS A 1 84 ? -13.761 5.146 16.389 1.00 95.06 84 LYS A N 1
ATOM 646 C CA . LYS A 1 84 ? -15.144 5.007 15.897 1.00 95.06 84 LYS A CA 1
ATOM 647 C C . LYS A 1 84 ? -16.064 4.354 16.930 1.00 95.06 84 LYS A C 1
ATOM 649 O O . LYS A 1 84 ? -17.247 4.678 17.012 1.00 95.06 84 LYS A O 1
ATOM 654 N N . THR A 1 85 ? -15.543 3.403 17.706 1.00 96.00 85 THR A N 1
ATOM 655 C CA . THR A 1 85 ? -16.297 2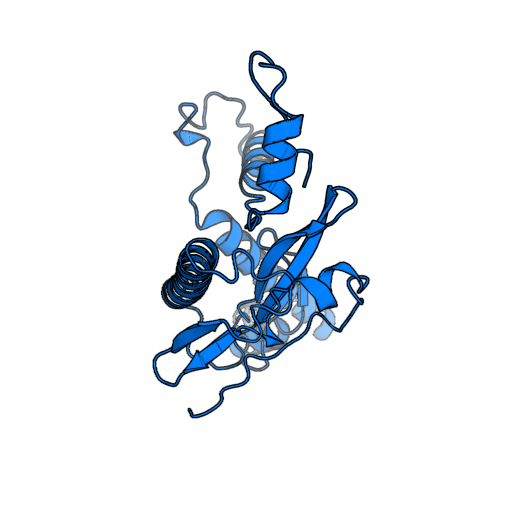.760 18.791 1.00 96.00 85 THR A CA 1
ATOM 656 C C . THR A 1 85 ? -16.620 3.772 19.886 1.00 96.00 85 THR A C 1
ATOM 658 O O . THR A 1 85 ? -17.776 3.870 20.290 1.00 96.00 85 THR A O 1
ATOM 661 N N . THR A 1 86 ? -15.648 4.586 20.299 1.00 96.50 86 THR A N 1
ATOM 662 C CA . THR A 1 86 ? -15.862 5.694 21.239 1.00 96.50 86 THR A CA 1
ATOM 663 C C . THR A 1 86 ? -16.914 6.672 20.727 1.00 96.50 86 THR A C 1
ATOM 665 O O . THR A 1 86 ? -17.835 7.003 21.463 1.00 96.50 86 THR A O 1
ATOM 668 N N . GLU A 1 87 ? -16.826 7.092 19.463 1.00 95.56 87 GLU A N 1
ATOM 669 C CA . GLU A 1 87 ? -17.788 8.016 18.846 1.00 95.56 87 GLU A CA 1
ATOM 670 C C . GLU A 1 87 ? -19.212 7.444 18.852 1.00 95.56 87 GLU A C 1
ATOM 672 O O . GLU A 1 87 ? -20.171 8.154 19.149 1.00 95.56 87 GLU A O 1
ATOM 677 N N . LYS A 1 88 ? -19.360 6.141 18.581 1.00 95.44 88 LYS A N 1
ATOM 678 C CA . LYS A 1 88 ? -20.667 5.473 18.544 1.00 95.44 88 LYS A CA 1
ATOM 679 C C . LYS A 1 88 ? -21.312 5.308 19.921 1.00 95.44 88 LYS A C 1
ATOM 681 O O . LYS A 1 88 ? -22.532 5.398 20.023 1.00 95.44 88 LYS A O 1
ATOM 686 N N . PHE A 1 89 ? -20.527 5.016 20.958 1.00 95.19 89 PHE A N 1
ATOM 687 C CA . PHE A 1 89 ? -21.044 4.720 22.303 1.00 95.19 89 PHE A CA 1
ATOM 688 C C . PHE A 1 89 ? -20.861 5.875 23.302 1.00 95.19 89 PHE A C 1
ATOM 690 O O . PHE A 1 89 ? -21.295 5.772 24.446 1.00 95.19 89 PHE A O 1
ATOM 697 N N . GLY A 1 90 ? -20.222 6.972 22.890 1.00 95.12 90 GLY A N 1
ATOM 698 C CA . GLY A 1 90 ? -19.894 8.140 23.715 1.00 95.12 90 GLY A CA 1
ATOM 699 C C . GLY A 1 90 ? -18.669 7.957 24.620 1.00 95.12 90 GLY A C 1
ATOM 700 O O . GLY A 1 90 ? -18.072 8.941 25.046 1.00 95.12 90 GLY A O 1
ATOM 701 N N . TYR A 1 91 ? -18.272 6.718 24.913 1.00 92.69 91 TYR A N 1
ATOM 702 C CA . TYR A 1 91 ? -17.094 6.379 25.711 1.00 92.69 91 TYR A CA 1
ATOM 703 C C . TYR A 1 91 ? -16.600 4.965 25.377 1.00 92.69 91 TYR A C 1
ATOM 705 O O . TYR A 1 91 ? -17.363 4.115 24.915 1.00 92.69 91 TYR A O 1
ATOM 713 N N . LEU A 1 92 ? -15.313 4.701 25.623 1.00 94.81 92 LEU A N 1
ATOM 714 C CA . LEU A 1 92 ? -14.690 3.401 25.367 1.00 94.81 92 LEU A CA 1
ATOM 715 C C . LEU A 1 92 ? -14.506 2.622 26.671 1.00 94.81 92 LEU A C 1
ATOM 717 O O . LEU A 1 92 ? -13.646 2.952 27.487 1.00 94.81 92 LEU A O 1
ATOM 721 N N . THR A 1 93 ? -15.291 1.562 26.863 1.00 95.19 93 THR A N 1
ATOM 722 C CA . THR A 1 93 ? -15.086 0.626 27.977 1.00 95.19 93 THR A CA 1
ATOM 723 C C . THR A 1 93 ? -14.106 -0.478 27.607 1.00 95.19 93 THR A C 1
ATOM 725 O O . THR A 1 93 ? -13.879 -0.786 26.435 1.00 95.19 93 THR A O 1
ATOM 728 N N . LYS A 1 94 ? -13.570 -1.141 28.634 1.00 94.75 94 LYS A N 1
ATOM 729 C CA . LYS A 1 94 ? -12.726 -2.330 28.482 1.00 94.75 94 LYS A CA 1
ATOM 730 C C . LYS A 1 94 ? -13.435 -3.455 27.719 1.00 94.75 94 LYS A C 1
ATOM 732 O O . LYS A 1 94 ? -12.791 -4.129 26.921 1.00 94.75 94 LYS A O 1
ATOM 737 N N . ASP A 1 95 ? -14.734 -3.637 27.938 1.00 95.00 95 ASP A N 1
ATOM 738 C CA . ASP A 1 95 ? -15.509 -4.693 27.280 1.00 95.00 95 ASP A CA 1
ATOM 739 C C . ASP A 1 95 ? -15.771 -4.366 25.807 1.00 95.00 95 ASP A C 1
ATOM 741 O O . ASP A 1 95 ? -15.635 -5.240 24.953 1.00 95.00 95 ASP A O 1
ATOM 745 N N . LEU A 1 96 ? -16.047 -3.096 25.486 1.00 94.88 96 LEU A N 1
ATOM 746 C CA . LEU A 1 96 ? -16.178 -2.638 24.100 1.00 94.88 96 LEU A CA 1
ATOM 747 C C . LEU A 1 96 ? -14.853 -2.775 23.341 1.00 94.88 96 LEU A C 1
ATOM 749 O O . LEU A 1 96 ? -14.839 -3.309 22.235 1.00 94.88 96 LEU A O 1
ATOM 753 N N . ALA A 1 97 ? -13.737 -2.372 23.955 1.00 92.31 97 ALA A N 1
ATOM 754 C CA . ALA A 1 97 ? -12.407 -2.487 23.355 1.00 92.31 97 ALA A CA 1
ATOM 755 C C . ALA A 1 97 ? -11.962 -3.947 23.138 1.00 92.31 97 ALA A C 1
ATOM 757 O O . ALA A 1 97 ? -11.157 -4.221 22.252 1.00 92.31 97 ALA A O 1
ATOM 758 N N . ARG A 1 98 ? -12.479 -4.893 23.934 1.00 93.31 98 ARG A N 1
ATOM 759 C CA . ARG A 1 98 ? -12.178 -6.333 23.823 1.00 93.31 98 ARG A CA 1
ATOM 760 C C . ARG A 1 98 ? -13.155 -7.102 22.938 1.00 93.31 98 ARG A C 1
ATOM 762 O O . ARG A 1 98 ? -12.914 -8.273 22.650 1.00 93.31 98 ARG A O 1
ATOM 769 N N . ASN A 1 99 ? -14.243 -6.476 22.499 1.00 94.62 99 ASN A N 1
ATOM 770 C CA . ASN A 1 99 ? -15.213 -7.106 21.619 1.00 94.62 99 ASN A CA 1
ATOM 771 C C . ASN A 1 99 ? -14.673 -7.142 20.181 1.00 94.62 99 ASN A C 1
ATOM 773 O O . ASN A 1 99 ? -14.904 -6.229 19.391 1.00 94.62 99 ASN A O 1
ATOM 777 N N . GLY A 1 100 ? -13.957 -8.218 19.843 1.00 90.00 100 GLY A N 1
ATOM 778 C CA . GLY A 1 100 ? -13.324 -8.387 18.533 1.00 90.00 100 GLY A CA 1
ATOM 779 C C . GLY A 1 100 ? -14.297 -8.257 17.359 1.00 90.00 100 GLY A C 1
ATOM 780 O O . GLY A 1 100 ? -13.973 -7.594 16.380 1.00 90.00 100 GLY A O 1
ATOM 781 N N . THR A 1 101 ? -15.514 -8.796 17.473 1.00 92.19 101 THR A N 1
ATOM 782 C CA . THR A 1 101 ? -16.547 -8.680 16.428 1.00 92.19 101 THR A CA 1
ATOM 783 C C . THR A 1 101 ? -16.976 -7.231 16.215 1.00 92.19 101 THR A C 1
ATOM 785 O O . THR A 1 101 ? -17.112 -6.784 15.077 1.00 92.19 101 THR A O 1
ATOM 788 N N . LEU A 1 102 ? -17.162 -6.478 17.302 1.00 93.75 102 LEU A N 1
ATOM 789 C CA . LEU A 1 102 ? -17.474 -5.055 17.227 1.00 93.75 102 LEU A CA 1
ATOM 790 C C . LEU A 1 102 ? -16.319 -4.281 16.593 1.00 93.75 102 LEU A C 1
ATOM 792 O O . LEU A 1 102 ? -16.548 -3.562 15.627 1.00 93.75 102 LEU A O 1
ATOM 796 N N . ILE A 1 103 ? -15.093 -4.451 17.090 1.00 93.69 103 ILE A N 1
ATOM 797 C CA . ILE A 1 103 ? -13.916 -3.744 16.570 1.00 93.69 103 ILE A CA 1
ATOM 798 C C . ILE A 1 103 ? -13.695 -4.056 15.089 1.00 93.69 103 ILE A C 1
ATOM 800 O O . ILE A 1 103 ? -13.467 -3.139 14.304 1.00 93.69 103 ILE A O 1
ATOM 804 N N . ASN A 1 104 ? -13.853 -5.316 14.685 1.00 90.62 104 ASN A N 1
ATOM 805 C CA . ASN A 1 104 ? -13.768 -5.716 13.286 1.00 90.62 104 ASN A CA 1
ATOM 806 C C . ASN A 1 104 ? -14.873 -5.080 12.430 1.00 90.62 104 ASN A C 1
ATOM 808 O O . ASN A 1 104 ? -14.640 -4.647 11.309 1.00 90.62 104 ASN A O 1
ATOM 812 N N . ASN A 1 105 ? -16.090 -4.945 12.957 1.00 91.38 105 ASN A N 1
ATOM 813 C CA . ASN A 1 105 ? -17.144 -4.240 12.231 1.00 91.38 105 ASN A CA 1
ATOM 814 C C . ASN A 1 105 ? -16.869 -2.726 12.120 1.00 91.38 105 ASN A C 1
ATOM 816 O O . ASN A 1 105 ? -17.274 -2.093 11.149 1.00 91.38 105 ASN A O 1
ATOM 820 N N . MET A 1 106 ? -16.165 -2.142 13.094 1.00 91.88 106 MET A N 1
ATOM 821 C CA . MET A 1 106 ? -15.803 -0.720 13.106 1.00 91.88 106 MET A CA 1
ATOM 822 C C . MET A 1 106 ? -14.537 -0.414 12.283 1.00 91.88 106 MET A C 1
ATOM 824 O O . MET A 1 106 ? -14.332 0.738 11.888 1.00 91.88 106 MET A O 1
ATOM 828 N N . SER A 1 107 ? -13.705 -1.417 11.974 1.00 88.31 107 SER A N 1
ATOM 829 C CA . SER A 1 107 ? -12.499 -1.262 11.143 1.00 88.31 107 SER A CA 1
ATOM 830 C C . SER A 1 107 ? -12.807 -1.039 9.658 1.00 88.31 107 SER A C 1
ATOM 832 O O . SER A 1 107 ? -11.964 -0.502 8.939 1.00 88.31 107 SER A O 1
ATOM 834 N N . LYS A 1 108 ? -14.031 -1.360 9.218 1.00 87.81 108 LYS A N 1
ATOM 835 C CA . LYS A 1 108 ? -14.508 -1.199 7.838 1.00 87.81 108 LYS A CA 1
ATOM 836 C C . LYS A 1 108 ? -14.286 0.206 7.270 1.00 87.81 108 LYS A C 1
ATOM 838 O O . LYS A 1 108 ? -14.382 1.222 7.975 1.00 87.81 108 LYS A O 1
ATOM 843 N N . GLY A 1 109 ? -14.072 0.252 5.957 1.00 84.75 109 GLY A N 1
ATOM 844 C CA . GLY A 1 109 ? -13.868 1.468 5.173 1.00 84.75 109 GLY A CA 1
ATOM 845 C C . GLY A 1 109 ? -12.423 1.645 4.715 1.00 84.75 109 GLY A C 1
ATOM 846 O O . GLY A 1 109 ? -11.639 0.698 4.689 1.00 84.75 109 GLY A O 1
ATOM 847 N N . GLU A 1 110 ? -12.088 2.881 4.348 1.00 89.12 110 GLU A N 1
ATOM 848 C CA . GLU A 1 110 ? -10.807 3.220 3.727 1.00 89.12 110 GLU A CA 1
ATOM 849 C C . GLU A 1 110 ? -10.002 4.212 4.576 1.00 89.12 110 GLU A C 1
ATOM 851 O O . GLU A 1 110 ? -10.558 4.985 5.374 1.00 89.12 110 GLU A O 1
ATOM 856 N N . PHE A 1 111 ? -8.677 4.169 4.436 1.00 89.50 111 PHE A N 1
ATOM 857 C CA . PHE A 1 111 ? -7.768 5.212 4.914 1.00 89.50 111 PHE A CA 1
ATOM 858 C C . PHE A 1 111 ? -6.411 5.162 4.220 1.00 89.50 111 PHE A C 1
ATOM 860 O O . PHE A 1 111 ? -5.995 4.132 3.697 1.00 89.50 111 PHE A O 1
ATOM 867 N N . GLN A 1 112 ? -5.696 6.282 4.272 1.00 86.06 112 GLN A N 1
ATOM 868 C CA . GLN A 1 112 ? -4.320 6.363 3.805 1.00 86.06 112 GLN A CA 1
ATOM 869 C C . GLN A 1 112 ? -3.364 5.836 4.885 1.00 86.06 112 GLN A C 1
ATOM 871 O O . GLN A 1 112 ? -3.281 6.419 5.965 1.00 86.06 112 GLN A O 1
ATOM 876 N N . GLY A 1 113 ? -2.671 4.734 4.599 1.00 85.06 113 GLY A N 1
ATOM 877 C CA . GLY A 1 113 ? -1.573 4.195 5.405 1.00 85.06 113 GLY A CA 1
ATOM 878 C C . GLY A 1 113 ? -0.198 4.475 4.787 1.00 85.06 113 GLY A C 1
ATOM 879 O O . GLY A 1 113 ? -0.085 5.053 3.702 1.00 85.06 113 GLY A O 1
ATOM 880 N N . GLU A 1 114 ? 0.855 4.012 5.457 1.00 82.94 114 GLU A N 1
ATOM 881 C CA . GLU A 1 114 ? 2.254 4.089 5.004 1.00 82.94 114 GLU A CA 1
ATOM 882 C C . GLU A 1 114 ? 2.550 3.092 3.865 1.00 82.94 114 GLU A C 1
ATOM 884 O O . GLU A 1 114 ? 3.527 3.244 3.126 1.00 82.94 114 GLU A O 1
ATOM 889 N N . THR A 1 115 ? 1.699 2.075 3.679 1.00 76.69 115 THR A N 1
ATOM 890 C CA . THR A 1 115 ? 1.738 1.179 2.508 1.00 76.69 115 THR A CA 1
ATOM 891 C C . THR A 1 115 ? 0.831 1.626 1.356 1.00 76.69 115 THR A C 1
ATOM 893 O O . THR A 1 115 ? 0.790 0.953 0.328 1.00 76.69 115 THR A O 1
ATOM 896 N N . GLY A 1 116 ? 0.137 2.763 1.483 1.00 76.62 116 GLY A N 1
ATOM 897 C CA . GLY A 1 116 ? -0.788 3.282 0.472 1.00 76.62 116 GLY A CA 1
ATOM 898 C C . GLY A 1 116 ? -2.241 3.318 0.948 1.00 76.62 116 GLY A C 1
ATOM 899 O O . GLY A 1 116 ? -2.516 3.299 2.146 1.00 76.62 116 GLY A O 1
ATOM 900 N N . LEU A 1 117 ? -3.182 3.395 0.002 1.00 78.25 117 LEU A N 1
ATOM 901 C CA . LEU A 1 117 ? -4.611 3.356 0.314 1.00 78.25 117 LEU A CA 1
ATOM 902 C C . LEU A 1 117 ? -4.999 1.960 0.821 1.00 78.25 117 LEU A C 1
ATOM 904 O O . LEU A 1 117 ? -4.889 0.967 0.097 1.00 78.25 117 LEU A O 1
ATOM 908 N N . ILE A 1 118 ? -5.467 1.904 2.062 1.00 83.31 118 ILE A N 1
ATOM 909 C CA . ILE A 1 118 ? -5.939 0.697 2.730 1.00 83.31 118 ILE A CA 1
ATOM 910 C C . ILE A 1 118 ? -7.456 0.664 2.650 1.00 83.31 118 ILE A C 1
ATOM 912 O O . ILE A 1 118 ? -8.115 1.595 3.109 1.00 83.31 118 ILE A O 1
ATOM 916 N N . THR A 1 119 ? -7.996 -0.434 2.133 1.00 84.00 119 THR A N 1
ATOM 917 C CA . THR A 1 119 ? -9.435 -0.698 2.083 1.00 84.00 119 THR A CA 1
ATOM 918 C C . THR A 1 119 ? -9.708 -2.003 2.816 1.00 84.00 119 THR A C 1
ATOM 920 O O . THR A 1 119 ? -8.975 -2.972 2.634 1.00 84.00 119 THR A O 1
ATOM 923 N N . PHE A 1 120 ? -10.738 -2.035 3.657 1.00 83.19 120 PHE A N 1
ATOM 924 C CA . PHE A 1 120 ? -11.209 -3.253 4.317 1.00 83.19 120 PHE A CA 1
ATOM 925 C C . PHE A 1 120 ? -12.531 -3.716 3.703 1.00 83.19 120 PHE A C 1
ATOM 927 O O . PHE A 1 120 ? -13.410 -2.889 3.454 1.00 83.19 120 PHE A O 1
ATOM 934 N N . ASP A 1 121 ? -12.664 -5.023 3.468 1.00 76.00 121 ASP A N 1
ATOM 935 C CA . ASP A 1 121 ? -13.906 -5.641 3.001 1.00 76.00 121 ASP A CA 1
ATOM 936 C C . ASP A 1 121 ? -14.962 -5.732 4.124 1.00 76.00 121 ASP A C 1
ATOM 938 O O . ASP A 1 121 ? -14.720 -5.393 5.288 1.00 76.00 121 ASP A O 1
ATOM 942 N N . ASP A 1 122 ? -16.154 -6.227 3.788 1.00 80.00 122 ASP A N 1
ATOM 943 C CA . ASP A 1 122 ? -17.253 -6.389 4.747 1.00 80.00 122 ASP A CA 1
ATOM 944 C C . ASP A 1 122 ? -16.986 -7.421 5.853 1.00 80.00 122 ASP A C 1
ATOM 946 O O . ASP A 1 122 ? -17.691 -7.430 6.868 1.00 80.00 122 ASP A O 1
ATOM 950 N N . ASN A 1 123 ? -15.964 -8.258 5.691 1.00 77.62 123 ASN A N 1
ATOM 951 C CA . ASN A 1 123 ? -15.517 -9.226 6.686 1.00 77.62 123 ASN A CA 1
ATOM 952 C C . ASN A 1 123 ? -14.371 -8.675 7.552 1.00 77.62 123 ASN A C 1
ATOM 954 O O . ASN A 1 123 ? -13.949 -9.348 8.492 1.00 77.62 123 ASN A O 1
ATOM 958 N N . GLY A 1 124 ? -13.887 -7.460 7.275 1.00 74.12 124 GLY A N 1
ATOM 959 C CA . GLY A 1 124 ? -12.750 -6.854 7.963 1.00 74.12 124 GLY A CA 1
ATOM 960 C C . GLY A 1 124 ? -11.390 -7.379 7.494 1.00 74.12 124 GLY A C 1
ATOM 961 O O . GLY A 1 124 ? -10.386 -7.181 8.179 1.00 74.12 124 GLY A O 1
ATOM 962 N N . ASN A 1 125 ? -11.324 -8.006 6.318 1.00 77.38 125 ASN A N 1
ATOM 963 C CA . ASN A 1 125 ? -10.061 -8.334 5.667 1.00 77.38 125 ASN A CA 1
ATOM 964 C C . ASN A 1 125 ? -9.542 -7.121 4.900 1.00 77.38 125 ASN A C 1
ATOM 966 O O . ASN A 1 125 ? -10.293 -6.438 4.200 1.00 77.38 125 ASN A O 1
ATOM 970 N N . ARG A 1 126 ? -8.235 -6.870 4.981 1.00 78.94 126 ARG A N 1
ATOM 971 C CA . ARG A 1 126 ? -7.588 -5.849 4.155 1.00 78.94 126 ARG A CA 1
ATOM 972 C C . ARG A 1 126 ? -7.610 -6.297 2.695 1.00 78.94 126 ARG A C 1
ATOM 974 O O . ARG A 1 126 ? -7.013 -7.315 2.357 1.00 78.94 126 ARG A O 1
ATOM 981 N N . GLN A 1 127 ? -8.240 -5.506 1.837 1.00 73.62 127 GLN A N 1
ATOM 982 C CA . GLN A 1 127 ? -8.179 -5.687 0.397 1.00 73.62 127 GLN A CA 1
ATOM 983 C C . GLN A 1 127 ? -6.768 -5.345 -0.090 1.00 73.62 127 GLN A C 1
ATOM 985 O O . GLN A 1 127 ? -6.270 -4.239 0.156 1.00 73.62 127 GLN A O 1
ATOM 990 N N . PRO A 1 128 ? -6.086 -6.289 -0.747 1.00 67.31 128 PRO A N 1
ATOM 991 C CA . PRO A 1 128 ? -4.766 -6.042 -1.276 1.00 67.31 128 PRO A CA 1
ATOM 992 C C . PRO A 1 128 ? -4.906 -5.228 -2.572 1.00 67.31 128 PRO A C 1
ATOM 994 O O . PRO A 1 128 ? -5.449 -5.707 -3.567 1.00 67.31 128 PRO A O 1
ATOM 997 N N . ASN A 1 129 ? -4.436 -3.980 -2.530 1.00 65.56 129 ASN A N 1
ATOM 998 C CA . ASN A 1 129 ? -4.388 -3.069 -3.671 1.00 65.56 129 ASN A CA 1
ATOM 999 C C . ASN A 1 129 ? -2.932 -2.890 -4.108 1.00 65.56 129 ASN A C 1
ATOM 1001 O O . ASN A 1 129 ? -2.093 -2.485 -3.299 1.00 65.56 129 ASN A O 1
ATOM 1005 N N . PHE A 1 130 ? -2.638 -3.156 -5.378 1.00 68.81 130 PHE A N 1
ATOM 1006 C CA . PHE A 1 130 ? -1.315 -2.933 -5.958 1.00 68.81 130 PHE A CA 1
ATOM 1007 C C . PHE A 1 130 ? -1.388 -1.941 -7.094 1.00 68.81 130 PHE A C 1
ATOM 1009 O O . PHE A 1 130 ? -2.193 -2.085 -8.007 1.00 68.81 130 PHE A O 1
ATOM 1016 N N . PHE A 1 131 ? -0.476 -0.980 -7.069 1.00 68.81 131 PHE A N 1
ATOM 1017 C CA . PHE A 1 131 ? -0.357 0.028 -8.104 1.00 68.81 131 PHE A CA 1
ATOM 1018 C C . PHE A 1 131 ? 0.934 -0.212 -8.884 1.00 68.81 131 PHE A C 1
ATOM 1020 O O . PHE A 1 131 ? 2.021 -0.150 -8.309 1.00 68.81 131 PHE A O 1
ATOM 1027 N N . LEU A 1 132 ? 0.829 -0.460 -10.189 1.00 69.56 132 LEU A N 1
ATOM 1028 C CA . LEU A 1 132 ? 1.966 -0.309 -11.093 1.00 69.56 132 LEU A CA 1
ATOM 1029 C C . LEU A 1 132 ? 1.989 1.139 -11.560 1.00 69.56 132 LEU A C 1
AT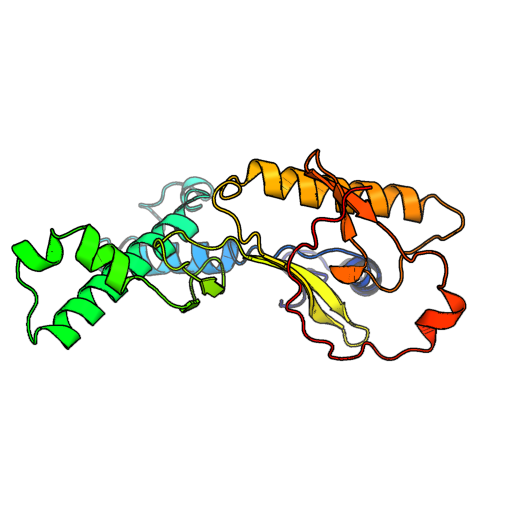OM 1031 O O . LEU A 1 132 ? 0.984 1.655 -12.056 1.00 69.56 132 LEU A O 1
ATOM 1035 N N . THR A 1 133 ? 3.133 1.789 -11.382 1.00 71.75 133 THR A N 1
ATOM 1036 C CA . THR A 1 133 ? 3.337 3.187 -11.762 1.00 71.75 133 THR A CA 1
ATOM 1037 C C . THR A 1 133 ? 4.358 3.256 -12.891 1.00 71.75 133 THR A C 1
ATOM 1039 O O . THR A 1 133 ? 5.356 2.542 -12.860 1.00 71.75 133 THR A O 1
ATOM 1042 N N . MET A 1 134 ? 4.118 4.102 -13.889 1.00 73.69 134 MET A N 1
ATOM 1043 C CA . MET A 1 134 ? 5.081 4.426 -14.949 1.00 73.69 134 MET A CA 1
ATOM 1044 C C . MET A 1 134 ? 5.130 5.948 -15.136 1.00 73.69 134 MET A C 1
ATOM 1046 O O . MET A 1 134 ? 4.184 6.642 -14.758 1.00 73.69 134 MET A O 1
ATOM 1050 N N . LEU A 1 135 ? 6.224 6.476 -15.692 1.00 71.88 135 LEU A N 1
ATOM 1051 C CA . LEU A 1 135 ? 6.284 7.890 -16.081 1.00 71.88 135 LEU A CA 1
ATOM 1052 C C . LEU A 1 135 ? 5.504 8.110 -17.381 1.00 71.88 135 LEU A C 1
ATOM 1054 O O . LEU A 1 135 ? 5.591 7.299 -18.304 1.00 71.88 135 LEU A O 1
ATOM 1058 N N . ASP A 1 136 ? 4.756 9.207 -17.459 1.00 68.06 136 ASP A N 1
ATOM 1059 C CA . ASP A 1 136 ? 4.144 9.661 -18.704 1.00 68.06 136 ASP A CA 1
ATOM 1060 C C . ASP A 1 136 ? 5.134 10.447 -19.584 1.00 68.06 136 ASP A C 1
ATOM 1062 O O . ASP A 1 136 ? 6.319 10.596 -19.277 1.00 68.06 136 ASP A O 1
ATOM 1066 N N . ILE A 1 137 ? 4.643 10.959 -20.716 1.00 70.38 137 ILE A N 1
ATOM 1067 C CA . ILE A 1 137 ? 5.436 11.765 -21.656 1.00 70.38 137 ILE A CA 1
ATOM 1068 C C . ILE A 1 137 ? 5.942 13.091 -21.061 1.00 70.38 137 ILE A C 1
ATOM 1070 O O . ILE A 1 137 ? 6.858 13.690 -21.623 1.00 70.38 137 ILE A O 1
ATOM 1074 N N . SER A 1 138 ? 5.346 13.533 -19.951 1.00 74.25 138 SER A N 1
ATOM 1075 C CA . SER A 1 138 ? 5.674 14.747 -19.200 1.00 74.25 138 SER A CA 1
ATOM 1076 C C . SER A 1 138 ? 6.511 14.438 -17.949 1.00 74.25 138 SER A C 1
ATOM 1078 O O . SER A 1 138 ? 6.605 15.274 -17.048 1.00 74.25 138 SER A O 1
ATOM 1080 N N . ASP A 1 139 ? 7.084 13.232 -17.866 1.00 73.06 139 ASP A N 1
ATOM 1081 C CA . ASP A 1 139 ? 7.890 12.745 -16.740 1.00 73.06 139 ASP A CA 1
ATOM 1082 C C . ASP A 1 139 ? 7.133 12.661 -15.410 1.00 73.06 139 ASP A C 1
ATOM 1084 O O . ASP A 1 139 ? 7.737 12.615 -14.339 1.00 73.06 139 ASP A O 1
ATOM 1088 N N . GLN A 1 140 ? 5.800 12.609 -15.457 1.00 70.69 140 GLN A N 1
ATOM 1089 C CA . GLN A 1 140 ? 4.974 12.477 -14.266 1.00 70.69 140 GLN A CA 1
ATOM 1090 C C . GLN A 1 140 ? 4.632 11.015 -14.010 1.00 70.69 140 GLN A C 1
ATOM 1092 O O . GLN A 1 140 ? 4.161 10.287 -14.887 1.00 70.69 140 GLN A O 1
ATOM 1097 N N . ALA A 1 141 ? 4.855 10.581 -12.774 1.00 71.38 141 ALA A N 1
ATOM 1098 C CA . ALA A 1 141 ? 4.515 9.240 -12.333 1.00 71.38 141 ALA A CA 1
ATOM 1099 C C . ALA A 1 141 ? 2.992 9.068 -12.262 1.00 71.38 141 ALA A C 1
ATOM 1101 O O . ALA A 1 141 ? 2.317 9.704 -11.452 1.00 71.38 141 ALA A O 1
ATOM 1102 N N . ASN A 1 142 ? 2.459 8.172 -13.087 1.00 67.12 142 ASN A N 1
ATOM 1103 C CA . ASN A 1 142 ? 1.041 7.852 -13.147 1.00 67.12 142 ASN A CA 1
ATOM 1104 C C . ASN A 1 142 ? 0.812 6.372 -12.846 1.00 67.12 142 ASN A C 1
ATOM 1106 O O . ASN A 1 142 ? 1.545 5.499 -13.316 1.00 67.12 142 ASN A O 1
ATOM 1110 N N . VAL A 1 143 ? -0.239 6.084 -12.076 1.00 70.44 143 VAL A N 1
ATOM 1111 C CA . VAL A 1 143 ? -0.720 4.713 -11.888 1.00 70.44 143 VAL A CA 1
ATOM 1112 C C . VAL A 1 143 ? -1.307 4.235 -13.213 1.00 70.44 143 VAL A C 1
ATOM 1114 O O . VAL A 1 143 ? -2.322 4.758 -13.668 1.00 70.44 143 VAL A O 1
ATOM 1117 N N . VAL A 1 144 ? -0.662 3.241 -13.811 1.00 69.94 144 VAL A N 1
ATOM 1118 C CA . VAL A 1 144 ? -1.044 2.632 -15.095 1.00 69.94 144 VAL A CA 1
ATOM 1119 C C . VAL A 1 144 ? -1.801 1.320 -14.912 1.00 69.94 144 VAL A C 1
ATOM 1121 O O . VAL A 1 144 ? -2.522 0.880 -15.803 1.00 69.94 144 VAL A O 1
ATOM 1124 N N . MET A 1 145 ? -1.671 0.699 -13.738 1.00 68.75 145 MET A N 1
ATOM 1125 C CA . MET A 1 145 ? -2.414 -0.502 -13.378 1.00 68.75 145 MET A CA 1
ATOM 1126 C C . MET A 1 145 ? -2.741 -0.479 -11.892 1.00 68.75 145 MET A C 1
ATOM 1128 O O . MET A 1 145 ? -1.861 -0.237 -11.071 1.00 68.75 145 MET A O 1
ATOM 1132 N N . ASN A 1 146 ? -3.995 -0.768 -11.558 1.00 68.06 146 ASN A N 1
ATOM 1133 C CA . ASN A 1 146 ? -4.419 -1.062 -10.197 1.00 68.06 146 ASN A CA 1
ATOM 1134 C C . ASN A 1 146 ? -4.942 -2.497 -10.162 1.00 68.06 146 ASN A C 1
ATOM 1136 O O . ASN A 1 146 ? -5.881 -2.825 -10.888 1.00 68.06 146 ASN A O 1
ATOM 1140 N N . ILE A 1 147 ? -4.312 -3.339 -9.355 1.00 67.44 147 ILE A N 1
ATOM 1141 C CA . ILE A 1 147 ? -4.679 -4.737 -9.172 1.00 67.44 147 ILE A CA 1
ATOM 1142 C C . ILE A 1 147 ? -5.295 -4.858 -7.781 1.00 67.44 147 ILE A C 1
ATOM 1144 O O . ILE A 1 147 ? -4.589 -4.763 -6.777 1.00 67.44 147 ILE A O 1
ATOM 1148 N N . THR A 1 148 ? -6.605 -5.087 -7.737 1.00 62.12 148 THR A N 1
ATOM 1149 C CA . THR A 1 148 ? -7.340 -5.405 -6.508 1.00 62.12 148 THR A CA 1
ATOM 1150 C C . THR A 1 148 ? -7.829 -6.844 -6.591 1.00 62.12 148 THR A C 1
ATOM 1152 O O . THR A 1 148 ? -8.544 -7.200 -7.531 1.00 62.12 148 THR A O 1
ATOM 1155 N N . VAL A 1 149 ? -7.475 -7.671 -5.605 1.00 62.72 149 VAL A N 1
ATOM 1156 C CA . VAL A 1 149 ? -8.047 -9.020 -5.475 1.00 62.72 149 VAL A CA 1
ATOM 1157 C C . VAL A 1 149 ? -9.194 -8.976 -4.473 1.00 62.72 149 VAL A C 1
ATOM 1159 O O . VAL A 1 149 ? -9.010 -8.575 -3.329 1.00 62.72 149 VAL A O 1
ATOM 1162 N N . ILE A 1 150 ? -10.391 -9.346 -4.928 1.00 57.44 150 ILE A N 1
ATOM 1163 C CA . ILE A 1 150 ? -11.652 -9.139 -4.195 1.00 57.44 150 ILE A CA 1
ATOM 1164 C C . ILE A 1 150 ? -12.085 -10.389 -3.413 1.00 57.44 150 ILE A C 1
ATOM 1166 O O . ILE A 1 150 ? -12.994 -10.311 -2.594 1.00 57.44 150 ILE A O 1
ATOM 1170 N N . GLU A 1 151 ? -11.448 -11.542 -3.633 1.00 53.72 151 GLU A N 1
ATOM 1171 C CA . GLU A 1 151 ? -11.840 -12.804 -2.996 1.00 53.72 151 GLU A CA 1
ATOM 1172 C C . GLU A 1 151 ? -10.826 -13.281 -1.948 1.00 53.72 151 GLU A C 1
ATOM 1174 O O . GLU A 1 151 ? -9.617 -13.079 -2.078 1.00 53.72 151 GLU A O 1
ATOM 1179 N N . GLN A 1 152 ? -11.366 -13.922 -0.903 1.00 49.44 152 GLN A N 1
ATOM 1180 C CA . GLN A 1 152 ? -10.795 -14.230 0.422 1.00 49.44 152 GLN A CA 1
ATOM 1181 C C . GLN A 1 152 ? -9.460 -15.005 0.464 1.00 49.44 152 GLN A C 1
ATOM 1183 O O . GLN A 1 152 ? -9.002 -15.345 1.552 1.00 49.44 152 GLN A O 1
ATOM 1188 N N . TYR A 1 153 ? -8.812 -15.285 -0.666 1.00 51.66 153 TYR A N 1
ATOM 1189 C CA . TYR A 1 153 ? -7.666 -16.197 -0.727 1.00 51.66 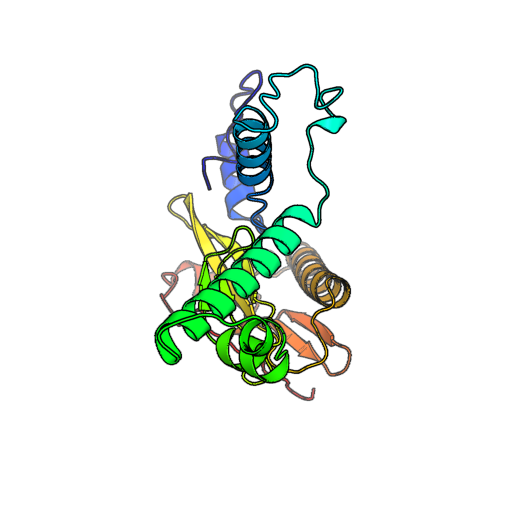153 TYR A CA 1
ATOM 1190 C C . TYR A 1 153 ? -6.342 -15.611 -1.207 1.00 51.66 153 TYR A C 1
ATOM 1192 O O . TYR A 1 153 ? -5.365 -16.350 -1.297 1.00 51.66 153 TYR A O 1
ATOM 1200 N N . VAL A 1 154 ? -6.240 -14.304 -1.456 1.00 51.22 154 VAL A N 1
ATOM 1201 C CA . VAL A 1 154 ? -4.981 -13.739 -1.975 1.00 51.22 154 VAL A CA 1
ATOM 1202 C C . VAL A 1 154 ? -4.487 -12.541 -1.175 1.00 51.22 154 VAL A C 1
ATOM 1204 O O . VAL A 1 154 ? -4.171 -11.487 -1.711 1.00 51.22 154 VAL A O 1
ATOM 1207 N N . GLY A 1 155 ? -4.381 -12.717 0.140 1.00 50.72 155 GLY A N 1
ATOM 1208 C CA . GLY A 1 155 ? -3.550 -11.851 0.983 1.00 50.72 155 GLY A CA 1
ATOM 1209 C C . GLY A 1 155 ? -2.056 -12.197 0.923 1.00 50.72 155 GLY A C 1
ATOM 1210 O O . GLY A 1 155 ? -1.251 -11.513 1.553 1.00 50.72 155 GLY A O 1
ATOM 1211 N N . ASP A 1 156 ? -1.673 -13.258 0.204 1.00 58.06 156 ASP A N 1
ATOM 1212 C CA . ASP A 1 156 ? -0.287 -13.711 0.170 1.00 58.06 156 ASP A CA 1
ATOM 1213 C C . ASP A 1 156 ? 0.539 -12.869 -0.811 1.00 58.06 156 ASP A C 1
ATOM 1215 O O . ASP A 1 156 ? 0.298 -12.839 -2.023 1.00 58.06 156 ASP A O 1
ATOM 1219 N N . SER A 1 157 ? 1.558 -12.206 -0.264 1.00 59.94 157 SER A N 1
ATOM 1220 C CA . SER A 1 157 ? 2.562 -11.462 -1.028 1.00 59.94 157 SER A CA 1
ATOM 1221 C C . SER A 1 157 ? 3.230 -12.333 -2.099 1.00 59.94 157 SER A C 1
ATOM 1223 O O . SER A 1 157 ? 3.676 -11.809 -3.118 1.00 59.94 157 SER A O 1
ATOM 1225 N N . PHE A 1 158 ? 3.251 -13.657 -1.914 1.00 66.25 158 PHE A N 1
ATOM 1226 C CA . PHE A 1 158 ? 3.730 -14.624 -2.891 1.00 66.25 158 PHE A CA 1
ATOM 1227 C C . PHE A 1 158 ? 2.899 -14.638 -4.176 1.00 66.25 158 PHE A C 1
ATOM 1229 O O . PHE A 1 158 ? 3.466 -14.512 -5.258 1.00 66.25 158 PHE A O 1
ATOM 1236 N N . VAL A 1 159 ? 1.568 -14.742 -4.087 1.00 69.31 159 VAL A N 1
ATOM 1237 C CA . VAL A 1 159 ? 0.715 -14.779 -5.290 1.00 69.31 159 VAL A CA 1
ATOM 1238 C C . VAL A 1 159 ? 0.870 -13.478 -6.073 1.00 69.31 159 VAL A C 1
ATOM 1240 O O . VAL A 1 159 ? 1.012 -13.473 -7.292 1.00 69.31 159 VAL A O 1
ATOM 1243 N N . MET A 1 160 ? 0.972 -12.361 -5.367 1.00 69.00 160 MET A N 1
ATOM 1244 C CA . MET A 1 160 ? 1.169 -11.052 -5.984 1.00 69.00 160 MET A CA 1
ATOM 1245 C C . MET A 1 160 ? 2.534 -10.935 -6.660 1.00 69.00 160 MET A C 1
ATOM 1247 O O . MET A 1 160 ? 2.617 -10.473 -7.798 1.00 69.00 160 MET A O 1
ATOM 1251 N N . PHE A 1 161 ? 3.593 -11.430 -6.013 1.00 72.25 161 PHE A N 1
ATOM 1252 C CA . PHE A 1 161 ? 4.909 -11.551 -6.634 1.00 72.25 161 PHE A CA 1
ATOM 1253 C C . PHE A 1 161 ? 4.853 -12.415 -7.898 1.00 72.25 161 PHE A C 1
ATOM 1255 O O . PHE A 1 161 ? 5.458 -12.050 -8.905 1.00 72.25 161 PHE A O 1
ATOM 1262 N N . THR A 1 162 ? 4.092 -13.516 -7.893 1.00 78.62 162 THR A N 1
ATOM 1263 C CA . THR A 1 162 ? 3.929 -14.345 -9.095 1.00 78.62 162 THR A CA 1
ATOM 1264 C C . THR A 1 162 ? 3.208 -13.606 -10.223 1.00 78.62 162 THR A C 1
ATOM 1266 O O . THR A 1 162 ? 3.699 -13.644 -11.348 1.00 78.62 162 THR A O 1
ATOM 1269 N N . LEU A 1 163 ? 2.152 -12.833 -9.935 1.00 78.81 163 LEU A N 1
ATOM 1270 C CA . LEU A 1 163 ? 1.462 -12.019 -10.946 1.00 78.81 163 LEU A CA 1
ATOM 1271 C C . LEU A 1 163 ? 2.385 -10.939 -11.535 1.00 78.81 163 LEU A C 1
ATOM 1273 O O . LEU A 1 163 ? 2.458 -10.771 -12.752 1.00 78.81 163 LEU A O 1
ATOM 1277 N N . MET A 1 164 ? 3.137 -10.230 -10.685 1.00 78.88 164 MET A N 1
ATOM 1278 C CA . MET A 1 164 ? 4.105 -9.218 -11.131 1.00 78.88 164 MET A CA 1
ATOM 1279 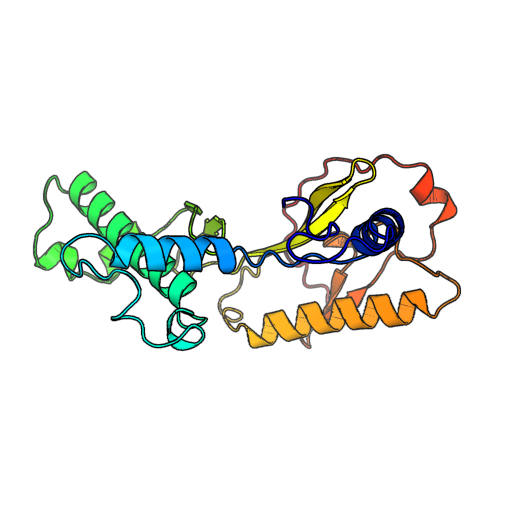C C . MET A 1 164 ? 5.225 -9.834 -11.973 1.00 78.88 164 MET A C 1
ATOM 1281 O O . MET A 1 164 ? 5.613 -9.273 -12.999 1.00 78.88 164 MET A O 1
ATOM 1285 N N . ARG A 1 165 ? 5.732 -11.001 -11.564 1.00 82.31 165 ARG A N 1
ATOM 1286 C CA . ARG A 1 165 ? 6.764 -11.737 -12.297 1.00 82.31 165 ARG A CA 1
ATOM 1287 C C . ARG A 1 165 ? 6.265 -12.190 -13.665 1.00 82.31 165 ARG A C 1
ATOM 1289 O O . ARG A 1 165 ? 7.028 -12.124 -14.628 1.00 82.31 165 ARG A O 1
ATOM 1296 N N . ASP A 1 166 ? 5.016 -12.626 -13.762 1.00 86.12 166 ASP A N 1
ATOM 1297 C CA . ASP A 1 166 ? 4.411 -13.049 -15.024 1.00 86.12 166 ASP A CA 1
ATOM 1298 C C . ASP A 1 166 ? 4.236 -11.858 -15.980 1.00 86.12 166 ASP A C 1
ATOM 1300 O O . ASP A 1 166 ? 4.594 -11.963 -17.154 1.00 86.12 166 ASP A O 1
ATOM 1304 N N . ILE A 1 167 ? 3.810 -10.690 -15.477 1.00 86.06 167 ILE A N 1
ATOM 1305 C CA . ILE A 1 167 ? 3.770 -9.441 -16.260 1.00 86.06 167 ILE A CA 1
ATOM 1306 C C . ILE A 1 167 ? 5.176 -9.058 -16.739 1.00 86.06 167 ILE A C 1
ATOM 1308 O O . ILE A 1 167 ? 5.381 -8.817 -17.928 1.00 86.06 167 ILE A O 1
ATOM 1312 N N . ALA A 1 168 ? 6.168 -9.033 -15.845 1.00 84.19 168 ALA A N 1
ATOM 1313 C CA . ALA A 1 168 ? 7.541 -8.686 -16.209 1.00 84.19 168 ALA A CA 1
ATOM 1314 C C . ALA A 1 168 ? 8.100 -9.643 -17.274 1.00 84.19 168 ALA A C 1
ATOM 1316 O O . ALA A 1 168 ? 8.692 -9.208 -18.261 1.00 84.19 168 ALA A O 1
ATOM 1317 N N . SER A 1 169 ? 7.851 -10.943 -17.112 1.00 86.50 169 SER A N 1
ATOM 1318 C CA . SER A 1 169 ? 8.295 -11.981 -18.046 1.00 86.50 169 SER A CA 1
ATOM 1319 C C . SER A 1 169 ? 7.603 -11.855 -19.408 1.00 86.50 169 SER A C 1
ATOM 1321 O O . SER A 1 169 ? 8.262 -11.960 -20.442 1.00 86.50 169 SER A O 1
ATOM 1323 N N . GLY A 1 170 ? 6.298 -11.561 -19.427 1.00 87.06 170 GLY A N 1
ATOM 1324 C CA . GLY A 1 170 ? 5.547 -11.285 -20.653 1.00 87.06 170 GLY A CA 1
ATOM 1325 C C . GLY A 1 170 ? 6.065 -10.053 -21.400 1.00 87.06 170 GLY A C 1
ATOM 1326 O O . GLY A 1 170 ? 6.214 -10.094 -22.619 1.00 87.06 170 GLY A O 1
ATOM 1327 N N . LEU A 1 171 ? 6.401 -8.979 -20.679 1.00 84.94 171 LEU A N 1
ATOM 1328 C CA . LEU A 1 171 ? 6.980 -7.768 -21.269 1.00 84.94 171 LEU A CA 1
ATOM 1329 C C . LEU A 1 171 ? 8.376 -8.022 -21.839 1.00 84.94 171 LEU A C 1
ATOM 1331 O O . LEU A 1 171 ? 8.661 -7.582 -22.947 1.00 84.94 171 LEU A O 1
ATOM 1335 N N . ILE A 1 172 ? 9.228 -8.764 -21.127 1.00 85.19 172 ILE A N 1
ATOM 1336 C CA . ILE A 1 172 ? 10.560 -9.147 -21.622 1.00 85.19 172 ILE A CA 1
ATOM 1337 C C . ILE A 1 172 ? 10.436 -9.950 -22.922 1.00 85.19 172 ILE A C 1
ATOM 1339 O O . ILE A 1 172 ? 11.121 -9.647 -23.900 1.00 85.19 172 ILE A O 1
ATOM 1343 N N . ALA A 1 173 ? 9.533 -10.935 -22.960 1.00 87.00 173 ALA A N 1
ATOM 1344 C CA . ALA A 1 173 ? 9.281 -11.726 -24.162 1.00 87.00 173 ALA A CA 1
ATOM 1345 C C . ALA A 1 173 ? 8.784 -10.855 -25.327 1.00 87.00 173 ALA A C 1
ATOM 1347 O O . ALA A 1 173 ? 9.243 -11.005 -26.459 1.00 87.00 173 ALA A O 1
ATOM 1348 N N . LEU A 1 174 ? 7.891 -9.903 -25.046 1.00 85.81 174 LEU A N 1
ATOM 1349 C CA . LEU A 1 174 ? 7.389 -8.960 -26.037 1.00 85.81 174 LEU A CA 1
ATOM 1350 C C . LEU A 1 174 ? 8.495 -8.046 -26.578 1.00 85.81 174 LEU A C 1
ATOM 1352 O O . LEU A 1 174 ? 8.566 -7.828 -27.788 1.00 85.81 174 LEU A O 1
ATOM 1356 N N . HIS A 1 175 ? 9.366 -7.540 -25.705 1.00 83.88 175 HIS A N 1
ATOM 1357 C CA . HIS A 1 175 ? 10.481 -6.673 -26.083 1.00 83.88 175 HIS A CA 1
ATOM 1358 C C . HIS A 1 175 ? 11.500 -7.380 -26.982 1.00 83.88 175 HIS A C 1
ATOM 1360 O O . HIS A 1 175 ? 12.113 -6.738 -27.830 1.00 83.88 175 HIS A O 1
ATOM 1366 N N . GLY A 1 176 ? 11.650 -8.700 -26.841 1.00 82.12 176 GLY A N 1
ATOM 1367 C CA . GLY A 1 176 ? 12.454 -9.526 -27.746 1.00 82.12 176 GLY A CA 1
ATOM 1368 C C . GLY A 1 176 ? 11.753 -9.916 -29.055 1.00 82.12 176 GLY A C 1
ATOM 1369 O O . GLY A 1 176 ? 12.370 -10.555 -29.905 1.00 82.12 176 GLY A O 1
ATOM 1370 N N . SER A 1 177 ? 10.473 -9.575 -29.225 1.00 85.31 177 SER A N 1
ATOM 1371 C CA . SER A 1 177 ? 9.667 -9.935 -30.399 1.00 85.31 177 SER A CA 1
ATOM 1372 C C . SER A 1 177 ? 9.578 -8.797 -31.425 1.00 85.31 177 SER A C 1
ATOM 1374 O O . SER A 1 177 ? 9.968 -7.663 -31.154 1.00 85.31 177 SER A O 1
ATOM 1376 N N . PHE A 1 178 ? 8.977 -9.070 -32.590 1.00 80.00 178 PHE A N 1
ATOM 1377 C CA . PHE A 1 178 ? 8.719 -8.052 -33.622 1.00 80.00 178 PHE A CA 1
ATOM 1378 C C . PHE A 1 178 ? 7.825 -6.900 -33.133 1.00 80.00 178 PHE A C 1
ATOM 1380 O O . PHE A 1 178 ? 7.863 -5.812 -33.702 1.00 80.00 178 PHE A O 1
ATOM 1387 N N . ALA A 1 179 ? 7.010 -7.136 -32.098 1.00 77.06 179 ALA A N 1
ATOM 1388 C CA . ALA A 1 179 ? 6.151 -6.112 -31.522 1.00 77.06 179 ALA A CA 1
ATOM 1389 C C . ALA A 1 179 ? 6.966 -5.046 -30.772 1.00 77.06 179 ALA A C 1
ATOM 1391 O O . ALA A 1 179 ? 6.518 -3.908 -30.697 1.00 77.06 179 ALA A O 1
ATOM 1392 N N . GLY A 1 180 ? 8.147 -5.390 -30.241 1.00 76.69 180 GLY A N 1
ATOM 1393 C CA . GLY A 1 180 ? 9.130 -4.484 -29.629 1.00 76.69 180 GLY A CA 1
ATOM 1394 C C . GLY A 1 180 ? 8.716 -3.808 -28.314 1.00 76.69 180 GLY A C 1
ATOM 1395 O O . GLY A 1 180 ? 9.522 -3.701 -27.397 1.00 76.69 180 GLY A O 1
ATOM 1396 N N . ALA A 1 181 ? 7.472 -3.358 -28.185 1.00 73.25 181 ALA A N 1
ATOM 1397 C CA . ALA A 1 181 ? 6.914 -2.727 -26.998 1.00 73.25 181 ALA A CA 1
ATOM 1398 C C . ALA A 1 181 ? 5.404 -2.978 -26.922 1.00 73.25 181 ALA A C 1
ATOM 1400 O O . ALA A 1 181 ? 4.746 -3.226 -27.931 1.00 73.25 181 ALA A O 1
ATOM 1401 N N . HIS A 1 182 ? 4.842 -2.894 -25.713 1.00 76.31 182 HIS A N 1
ATOM 1402 C CA . HIS A 1 182 ? 3.395 -3.024 -25.518 1.00 76.31 182 HIS A CA 1
ATOM 1403 C C . HIS A 1 182 ? 2.647 -1.736 -25.887 1.00 76.31 182 HIS A C 1
ATOM 1405 O O . HIS A 1 182 ? 1.545 -1.768 -26.434 1.00 76.31 182 HIS A O 1
ATOM 1411 N N . GLY A 1 183 ? 3.225 -0.580 -25.554 1.00 71.19 183 GLY A N 1
ATOM 1412 C CA . GLY A 1 183 ? 2.674 0.750 -25.839 1.00 71.19 183 GLY A CA 1
ATOM 1413 C C . GLY A 1 183 ? 1.496 1.183 -24.953 1.00 71.19 183 GLY A C 1
ATOM 1414 O O . GLY A 1 183 ? 1.363 2.365 -24.677 1.00 71.19 183 GLY A O 1
ATOM 1415 N N . MET A 1 184 ? 0.662 0.255 -24.470 1.00 71.88 184 MET A N 1
ATOM 1416 C CA . MET A 1 184 ? -0.509 0.568 -23.631 1.00 71.88 184 MET A CA 1
ATOM 1417 C C . MET A 1 184 ? -0.772 -0.543 -22.608 1.00 71.88 184 MET A C 1
ATOM 1419 O O . MET A 1 184 ? -1.734 -1.300 -22.714 1.00 71.88 184 MET A O 1
ATOM 1423 N N . LEU A 1 185 ? 0.160 -0.751 -21.678 1.00 73.88 185 LEU A N 1
ATOM 1424 C CA . LEU A 1 185 ? -0.036 -1.752 -20.629 1.00 73.88 185 LEU A CA 1
ATOM 1425 C C . LEU A 1 185 ? -1.044 -1.217 -19.605 1.00 73.88 185 LEU A C 1
ATOM 1427 O O . LEU A 1 185 ? -0.785 -0.205 -18.959 1.00 73.88 185 LEU A O 1
ATOM 1431 N N . SER A 1 186 ? -2.170 -1.905 -19.459 1.00 71.50 186 SER A N 1
ATOM 1432 C CA . SER A 1 186 ? -3.212 -1.617 -18.473 1.00 71.50 186 SER A CA 1
ATOM 1433 C C . SER A 1 186 ? -3.746 -2.932 -17.905 1.00 71.50 186 SER A C 1
ATOM 1435 O O . SER A 1 186 ? -3.504 -4.001 -18.469 1.00 71.50 186 SER A O 1
ATOM 1437 N N . SER A 1 187 ? -4.486 -2.870 -16.797 1.00 68.00 187 SER A N 1
ATOM 1438 C CA . SER A 1 187 ? -5.127 -4.053 -16.202 1.00 68.00 187 SER A CA 1
ATOM 1439 C C . SER A 1 187 ? -6.122 -4.731 -17.146 1.00 68.00 187 SER A C 1
ATOM 1441 O O . SER A 1 187 ? -6.296 -5.939 -17.055 1.00 68.00 187 SER A O 1
ATOM 1443 N N . GLU A 1 188 ? -6.729 -3.990 -18.079 1.00 70.50 188 GLU A N 1
ATOM 1444 C CA . GLU A 1 188 ? -7.625 -4.548 -19.107 1.00 70.50 188 GLU A CA 1
ATOM 1445 C C . GLU A 1 188 ? -6.888 -5.513 -20.049 1.00 70.50 188 GLU A C 1
ATOM 1447 O O . GLU A 1 188 ? -7.487 -6.447 -20.574 1.00 70.50 188 GLU A O 1
ATOM 1452 N N . ASN A 1 189 ? -5.577 -5.319 -20.209 1.00 78.69 189 ASN A N 1
ATOM 1453 C CA . ASN A 1 189 ? -4.737 -6.081 -21.127 1.00 78.69 189 ASN A CA 1
ATOM 1454 C C . ASN A 1 189 ? -3.985 -7.234 -20.429 1.00 78.69 189 ASN A C 1
ATOM 1456 O O . ASN A 1 189 ? -3.271 -7.987 -21.096 1.00 78.69 189 ASN A O 1
ATOM 1460 N N . CYS A 1 190 ? -4.152 -7.399 -19.109 1.00 80.50 190 CYS A N 1
ATOM 1461 C CA . CYS A 1 190 ? -3.555 -8.468 -18.305 1.00 80.50 190 CYS A CA 1
ATOM 1462 C C . CYS A 1 190 ? -4.621 -9.483 -17.872 1.00 80.50 190 CYS A C 1
ATOM 1464 O O . CYS A 1 190 ? -5.345 -9.276 -16.901 1.00 80.50 190 CYS A O 1
ATOM 1466 N N . LEU A 1 191 ? -4.686 -10.605 -18.584 1.00 81.19 191 LEU A N 1
ATOM 1467 C CA . LEU A 1 191 ? -5.669 -11.664 -18.360 1.00 81.19 191 LEU A CA 1
ATOM 1468 C C . LEU A 1 191 ? -5.110 -12.709 -17.391 1.00 81.19 191 LEU A C 1
ATOM 1470 O O . LEU A 1 191 ? -3.963 -13.126 -17.544 1.00 81.19 191 LEU A O 1
ATOM 1474 N N . ILE A 1 192 ? -5.909 -13.158 -16.421 1.00 79.62 192 ILE A N 1
ATOM 1475 C CA . ILE A 1 192 ? -5.510 -14.188 -15.448 1.00 79.62 192 ILE A CA 1
ATOM 1476 C C . ILE A 1 192 ? -6.260 -15.485 -15.740 1.00 79.62 192 ILE A C 1
ATOM 1478 O O . ILE A 1 192 ? -7.480 -15.470 -15.884 1.00 79.62 192 ILE A O 1
ATOM 1482 N N . ASN A 1 193 ? -5.535 -16.604 -15.808 1.00 77.25 193 ASN A N 1
ATOM 1483 C CA . ASN A 1 193 ? -6.142 -17.929 -15.953 1.00 77.25 193 ASN A CA 1
ATOM 1484 C C . ASN A 1 193 ? -6.473 -18.590 -14.598 1.00 77.25 193 ASN A C 1
ATOM 1486 O O . ASN A 1 193 ? -6.131 -18.099 -13.525 1.00 77.25 193 ASN A O 1
ATOM 1490 N N . ASP A 1 194 ? -7.105 -19.759 -14.654 1.00 75.94 194 ASP A N 1
ATOM 1491 C CA . ASP A 1 194 ? -7.442 -20.616 -13.508 1.00 75.94 194 ASP A CA 1
ATOM 1492 C C . ASP A 1 194 ? -6.242 -21.055 -12.647 1.00 75.94 194 ASP A C 1
ATOM 1494 O O . ASP A 1 194 ? -6.412 -21.429 -11.488 1.00 75.94 194 ASP A O 1
ATOM 1498 N N . ARG A 1 195 ? -5.024 -20.972 -13.189 1.00 77.81 195 ARG A N 1
ATOM 1499 C CA . ARG A 1 195 ? -3.761 -21.264 -12.498 1.00 77.81 195 ARG A CA 1
ATOM 1500 C C . ARG A 1 195 ? -3.058 -20.018 -11.957 1.00 77.81 195 ARG A C 1
ATOM 1502 O O . ARG A 1 195 ? -1.876 -20.102 -11.634 1.00 77.81 195 ARG A O 1
ATOM 1509 N N . TRP A 1 196 ? -3.756 -18.883 -11.863 1.00 74.50 196 TRP A N 1
ATOM 1510 C CA . TRP A 1 196 ? -3.206 -17.605 -11.390 1.00 74.50 196 TRP A CA 1
ATOM 1511 C C . TRP A 1 196 ? -2.023 -17.085 -12.219 1.00 74.50 196 TRP A C 1
ATOM 1513 O O . TRP A 1 196 ? -1.180 -16.355 -11.706 1.00 74.50 196 TRP A O 1
ATOM 1523 N N . GLN A 1 197 ? -1.953 -17.443 -13.504 1.00 81.94 197 GLN A N 1
ATOM 1524 C CA . GLN A 1 197 ? -0.916 -16.947 -14.408 1.00 81.94 197 GLN A CA 1
ATOM 1525 C C . GLN A 1 197 ? -1.420 -15.748 -15.200 1.00 81.94 197 GLN A C 1
ATOM 1527 O O . GLN A 1 197 ? -2.525 -15.797 -15.752 1.00 81.94 197 GLN A O 1
ATOM 1532 N N . VAL A 1 198 ? -0.586 -14.712 -15.320 1.00 85.88 198 VAL A N 1
ATOM 1533 C CA . VAL A 1 198 ? -0.910 -13.529 -16.132 1.00 85.88 198 VAL A CA 1
ATOM 1534 C C . VAL A 1 198 ? -0.486 -13.737 -17.584 1.00 85.88 198 VAL A C 1
ATOM 1536 O O . VAL A 1 198 ? 0.644 -14.132 -17.871 1.00 85.88 198 VAL A O 1
ATOM 1539 N N . LYS A 1 199 ? -1.376 -13.408 -18.521 1.00 85.69 199 LYS A N 1
ATOM 1540 C CA . LYS A 1 199 ? -1.090 -13.294 -19.953 1.00 85.69 199 LYS A CA 1
ATOM 1541 C C . LYS A 1 199 ? -1.316 -11.865 -20.423 1.00 85.69 199 LYS A C 1
ATOM 1543 O O . LYS A 1 199 ? -2.353 -11.267 -20.149 1.00 85.69 199 LYS A O 1
ATOM 1548 N N . ILE A 1 200 ? -0.341 -11.339 -21.155 1.00 87.44 200 ILE A N 1
ATOM 1549 C CA . ILE A 1 200 ? -0.407 -10.007 -21.755 1.00 87.44 200 ILE A CA 1
ATOM 1550 C C . ILE A 1 200 ? -1.088 -10.113 -23.121 1.00 87.44 200 ILE A C 1
ATOM 1552 O O . ILE A 1 200 ? -0.754 -10.991 -23.917 1.00 87.44 200 ILE A O 1
ATOM 1556 N N . SER A 1 201 ? -2.048 -9.231 -23.373 1.00 85.06 201 SER A N 1
ATOM 1557 C CA . SER A 1 201 ? -2.871 -9.193 -24.583 1.00 85.06 201 SER A CA 1
ATOM 1558 C C . SER A 1 201 ? -2.867 -7.802 -25.214 1.00 85.06 201 SER A C 1
ATOM 1560 O O . SER A 1 201 ? -2.348 -6.861 -24.629 1.00 85.06 201 SER A O 1
ATOM 1562 N N . ASP A 1 202 ? -3.433 -7.681 -26.416 1.00 78.75 202 ASP A N 1
ATOM 1563 C CA . ASP A 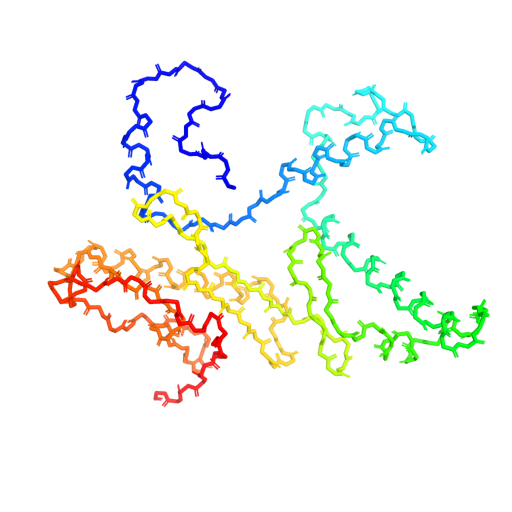1 202 ? -3.557 -6.406 -27.128 1.00 78.75 202 ASP A CA 1
ATOM 1564 C C . ASP A 1 202 ? -2.191 -5.702 -27.303 1.00 78.75 202 ASP A C 1
ATOM 1566 O O . ASP A 1 202 ? -1.990 -4.566 -26.892 1.00 78.75 202 ASP A O 1
ATOM 1570 N N . PHE A 1 203 ? -1.201 -6.395 -27.876 1.00 80.44 203 PHE A N 1
ATOM 1571 C CA . PHE A 1 203 ? 0.126 -5.858 -28.212 1.00 80.44 203 PHE A CA 1
ATOM 1572 C C . PHE A 1 203 ? 0.361 -5.865 -29.732 1.00 80.44 203 PHE A C 1
ATOM 1574 O O . PHE A 1 203 ? -0.319 -6.574 -30.467 1.00 80.44 203 PHE A O 1
ATOM 1581 N N . GLY A 1 204 ? 1.332 -5.085 -30.227 1.00 68.44 204 GLY A N 1
ATOM 1582 C CA . GLY A 1 204 ? 1.669 -5.037 -31.661 1.00 68.44 204 GLY A CA 1
ATOM 1583 C C . GLY A 1 204 ? 0.872 -4.020 -32.492 1.00 68.44 204 GLY A C 1
ATOM 1584 O O . GLY A 1 204 ? 1.044 -3.951 -33.705 1.00 68.44 204 GLY A O 1
ATOM 1585 N N . LEU A 1 205 ? 0.052 -3.179 -31.853 1.00 67.81 205 LEU A N 1
ATOM 1586 C CA . LEU A 1 205 ? -0.690 -2.079 -32.489 1.00 67.81 205 LEU A CA 1
ATOM 1587 C C . LEU A 1 205 ? 0.019 -0.718 -32.344 1.00 67.81 205 LEU A C 1
ATOM 1589 O O . LEU A 1 205 ? -0.632 0.326 -32.282 1.00 67.81 205 LEU A O 1
ATOM 1593 N N . ASN A 1 206 ? 1.353 -0.713 -32.264 1.00 62.38 206 ASN A N 1
ATOM 1594 C CA . ASN A 1 206 ? 2.158 0.467 -31.908 1.00 62.38 206 ASN A CA 1
ATOM 1595 C C . ASN A 1 206 ? 1.844 1.691 -32.782 1.00 62.38 206 ASN A C 1
ATOM 1597 O O . ASN A 1 206 ? 1.637 2.779 -32.252 1.00 62.38 206 ASN A O 1
ATOM 1601 N N . MET A 1 207 ? 1.692 1.488 -34.098 1.00 56.62 207 MET A N 1
ATOM 1602 C CA . MET A 1 207 ? 1.397 2.564 -35.058 1.00 56.62 207 MET A CA 1
ATOM 1603 C C . MET A 1 207 ? 0.044 3.250 -34.821 1.00 56.62 207 MET A C 1
ATOM 1605 O O . MET A 1 207 ? -0.124 4.417 -35.154 1.00 56.62 207 MET A O 1
ATOM 1609 N N . ILE A 1 208 ? -0.932 2.542 -34.247 1.00 58.72 208 ILE A N 1
ATOM 1610 C CA . ILE A 1 208 ? -2.251 3.108 -33.925 1.00 58.72 208 ILE A CA 1
ATOM 1611 C C . ILE A 1 208 ? -2.190 3.828 -32.571 1.00 58.72 208 ILE A C 1
ATOM 1613 O O . ILE A 1 208 ? -2.849 4.846 -32.368 1.00 58.72 208 ILE A O 1
ATOM 1617 N N . ARG A 1 209 ? -1.369 3.327 -31.643 1.00 60.25 209 ARG A N 1
ATOM 1618 C CA . ARG A 1 209 ? -1.327 3.772 -30.244 1.00 60.25 209 ARG A CA 1
ATOM 1619 C C . ARG A 1 209 ? -0.483 5.015 -30.000 1.00 60.25 209 ARG A C 1
ATOM 1621 O O . ARG A 1 209 ? -0.861 5.804 -29.145 1.00 60.25 209 ARG A O 1
ATOM 1628 N N . GLU A 1 210 ? 0.578 5.241 -30.774 1.00 56.44 210 GLU A N 1
ATOM 1629 C CA . GLU A 1 210 ? 1.359 6.492 -30.709 1.00 56.44 210 GLU A CA 1
ATOM 1630 C C . GLU A 1 210 ? 0.504 7.742 -30.990 1.00 56.44 210 GLU A C 1
ATOM 1632 O O . GLU A 1 210 ? 0.828 8.835 -30.533 1.00 56.44 210 GLU A O 1
ATOM 1637 N N . SER A 1 211 ? -0.620 7.574 -31.697 1.00 53.72 211 SER A N 1
ATOM 1638 C CA . SER A 1 211 ? -1.557 8.653 -32.024 1.00 53.72 211 SER A CA 1
ATOM 1639 C C . SER A 1 211 ? -2.620 8.930 -30.950 1.00 53.72 211 SER A C 1
ATOM 1641 O O . SER A 1 211 ? -3.352 9.915 -31.067 1.00 53.72 211 SER A O 1
ATOM 1643 N N . GLN A 1 212 ? -2.736 8.090 -29.911 1.00 54.41 212 GLN A N 1
ATOM 1644 C CA . GLN A 1 212 ? -3.786 8.230 -28.900 1.00 54.41 212 GLN A CA 1
ATOM 1645 C C . GLN A 1 212 ? -3.266 8.894 -27.615 1.00 54.41 212 GLN A C 1
ATOM 1647 O O . GLN A 1 212 ? -2.320 8.392 -27.006 1.00 54.41 212 GLN A O 1
ATOM 1652 N N . PRO A 1 213 ? -3.896 9.986 -27.136 1.00 51.75 213 PRO A N 1
ATOM 1653 C CA . PRO A 1 213 ? -3.611 10.507 -25.805 1.00 51.75 213 PRO A CA 1
ATOM 1654 C C . PRO A 1 213 ? -4.006 9.459 -24.758 1.00 51.75 213 PRO A C 1
ATOM 1656 O O . PRO A 1 213 ? -5.065 8.839 -24.883 1.00 51.75 213 PRO A O 1
ATOM 1659 N N . MET A 1 214 ? -3.187 9.266 -23.715 1.00 52.09 214 MET A N 1
ATOM 1660 C CA . MET A 1 214 ? -3.545 8.387 -22.595 1.00 52.09 214 MET A CA 1
ATOM 1661 C C . MET A 1 214 ? -4.845 8.896 -21.963 1.00 52.09 214 MET A C 1
ATOM 1663 O O . MET A 1 214 ? -4.852 9.875 -21.216 1.00 52.09 214 MET A O 1
ATOM 1667 N N . SER A 1 215 ? -5.976 8.284 -22.316 1.00 46.88 215 SER A N 1
ATOM 1668 C CA . SER A 1 215 ? -7.263 8.716 -21.784 1.00 46.88 215 SER A CA 1
ATOM 1669 C C . SER A 1 215 ? -7.308 8.409 -20.288 1.00 46.88 215 SER A C 1
ATOM 1671 O O . SER A 1 215 ? -6.914 7.318 -19.873 1.00 46.88 215 SER A O 1
ATOM 1673 N N . LYS A 1 216 ? -7.831 9.344 -19.486 1.00 44.22 216 LYS A N 1
ATOM 1674 C CA . LYS A 1 216 ? -8.183 9.120 -18.076 1.00 44.22 216 LYS A CA 1
ATOM 1675 C C . LYS A 1 216 ? -9.370 8.151 -17.990 1.00 44.22 216 LYS A C 1
ATOM 1677 O O . LYS A 1 216 ? -10.490 8.559 -17.689 1.00 44.22 216 LYS A O 1
ATOM 1682 N N . ARG A 1 217 ? -9.162 6.879 -18.325 1.00 50.41 217 ARG A N 1
ATOM 1683 C CA . ARG A 1 217 ? -10.131 5.819 -18.036 1.00 50.41 217 ARG A CA 1
ATOM 1684 C C . ARG A 1 217 ? -10.042 5.449 -16.561 1.00 50.41 217 ARG A C 1
ATOM 1686 O O . ARG A 1 217 ? -9.024 5.659 -15.911 1.00 50.41 217 ARG A O 1
ATOM 1693 N N . SER A 1 218 ? -11.156 4.965 -16.021 1.00 42.31 218 SER A N 1
ATOM 1694 C CA . SER A 1 218 ? -11.262 4.540 -14.626 1.00 42.31 218 SER A CA 1
ATOM 1695 C C . SER A 1 218 ? -10.169 3.519 -14.297 1.00 42.31 218 SER A C 1
ATOM 1697 O O . SER A 1 218 ? -10.234 2.380 -14.743 1.00 42.31 218 SER A O 1
ATOM 1699 N N . ASN A 1 219 ? -9.209 3.902 -13.452 1.00 43.03 219 ASN A N 1
ATOM 1700 C CA . ASN A 1 219 ? -8.155 3.025 -12.919 1.00 43.03 219 ASN A CA 1
ATOM 1701 C C . ASN A 1 219 ? -8.687 1.980 -11.912 1.00 43.03 219 ASN A C 1
ATOM 1703 O O . ASN A 1 219 ? -7.933 1.458 -11.094 1.00 43.03 219 ASN A O 1
ATOM 1707 N N . LYS A 1 220 ? -9.994 1.701 -11.907 1.00 37.81 220 LYS A N 1
ATOM 1708 C CA . LYS A 1 220 ? -10.600 0.605 -11.147 1.00 37.81 220 LYS A CA 1
ATOM 1709 C C . LYS A 1 220 ? -10.981 -0.489 -12.130 1.00 37.81 220 LYS A C 1
ATOM 1711 O O . LYS A 1 220 ? -11.989 -0.366 -12.821 1.00 37.81 220 LYS A O 1
ATOM 1716 N N . VAL A 1 221 ? -10.176 -1.545 -12.168 1.00 40.53 221 VAL A N 1
ATOM 1717 C CA . VAL A 1 221 ? -10.487 -2.775 -12.895 1.00 40.53 221 VAL A CA 1
ATOM 1718 C C . VAL A 1 221 ? -10.356 -3.924 -11.913 1.00 40.53 221 VAL A C 1
ATOM 1720 O O . VAL A 1 221 ? -9.308 -4.158 -11.318 1.00 40.53 221 VAL A O 1
ATOM 1723 N N . PHE A 1 222 ? -11.472 -4.607 -11.732 1.00 44.53 222 PHE A N 1
ATOM 1724 C CA . PHE A 1 222 ? -11.556 -5.884 -11.056 1.00 44.53 222 PHE A CA 1
ATOM 1725 C C . PHE A 1 222 ? -10.879 -6.922 -11.943 1.00 44.53 222 PHE A C 1
ATOM 1727 O O . PHE A 1 222 ? -11.152 -6.947 -13.144 1.00 44.53 222 PHE A O 1
ATOM 1734 N N . LEU A 1 223 ? -9.999 -7.755 -11.385 1.00 44.06 223 LEU A N 1
ATOM 1735 C CA . LEU A 1 223 ? -9.445 -8.882 -12.131 1.00 44.06 223 LEU A CA 1
ATOM 1736 C C . LEU A 1 223 ? -10.608 -9.711 -12.673 1.00 44.06 223 LEU A C 1
ATOM 1738 O O . LEU A 1 223 ? -11.360 -10.331 -11.921 1.00 44.06 223 LEU A O 1
ATOM 1742 N N . LYS A 1 224 ? -10.795 -9.649 -13.987 1.00 41.41 224 LYS A N 1
ATOM 1743 C CA . LYS A 1 224 ? -11.872 -10.345 -14.666 1.00 41.41 224 LYS A CA 1
ATOM 1744 C C . LYS A 1 224 ? -11.390 -11.775 -14.857 1.00 41.41 224 LYS A C 1
ATOM 1746 O O . LYS A 1 224 ? -10.542 -12.041 -15.703 1.00 41.41 224 LYS A O 1
ATOM 1751 N N . TYR A 1 225 ? -11.866 -12.674 -14.003 1.00 43.06 225 TYR A N 1
ATOM 1752 C CA . TYR A 1 225 ? -11.668 -14.103 -14.197 1.00 43.06 225 TYR A CA 1
ATOM 1753 C C . TYR A 1 225 ? -12.357 -14.493 -15.507 1.00 43.06 225 TYR A C 1
ATOM 1755 O O . TYR A 1 225 ? -13.586 -14.524 -15.582 1.00 43.06 225 TYR A O 1
ATOM 1763 N N . GLU A 1 226 ? -11.578 -14.751 -16.551 1.00 40.28 226 GLU A N 1
ATOM 1764 C CA . GLU A 1 226 ? -12.086 -15.341 -17.783 1.00 40.28 226 GLU A CA 1
ATOM 1765 C C . GLU A 1 226 ? -11.561 -16.776 -17.861 1.00 40.28 226 GLU A C 1
ATOM 1767 O O . GLU A 1 226 ? -10.353 -17.016 -17.872 1.00 40.28 226 GLU A O 1
ATOM 1772 N N . ARG A 1 227 ? -12.486 -17.749 -17.874 1.00 30.92 227 ARG A N 1
ATOM 1773 C CA . ARG A 1 227 ? -12.154 -19.123 -18.269 1.00 30.92 227 ARG A CA 1
ATOM 1774 C C . ARG A 1 227 ? -11.686 -19.063 -19.718 1.00 30.92 227 ARG A C 1
ATOM 1776 O O . ARG A 1 227 ? -12.512 -18.845 -20.602 1.00 30.92 227 ARG A O 1
ATOM 1783 N N . LEU A 1 228 ? -10.385 -19.228 -19.933 1.00 37.44 228 LEU A N 1
ATOM 1784 C CA . LEU A 1 228 ? -9.862 -19.658 -21.227 1.00 37.44 228 LEU A CA 1
ATOM 1785 C C . LEU A 1 228 ? -10.230 -21.124 -21.466 1.00 37.44 228 LEU A C 1
ATOM 1787 O O . LEU A 1 228 ? -10.186 -21.901 -20.485 1.00 37.44 228 LEU A O 1
#

Organism: Meloidogyne javanica (NCBI:txid6303)

Radius of gyration: 21.82 Å; chains: 1; bounding box: 51×36×64 Å

Sequence (228 aa):
FDDFWKVTNGVDDGRDGDALKAARRAIISNSQIDIFNAKVVAEFGKPPFNCVNECMGGPNDQIPASYARSLHDTTYAYLRALNKTTEKFGYLTKDLARNGTLINNMSKGEFQGETGLITFDDNGNRQPNFFLTMLDISDQANVVMNITVIEQYVGDSFVMFTLMRDIASGLIALHGSFAGAHGMLSSENCLINDRWQVKISDFGLNMIRESQPMSKRSNKVFLKYERL

pLDDT: mean 75.36, std 14.12, range [30.92, 96.5]

Foldseek 3Di:
DPLPLDDPDDDCPVCSVVSLVVQLVDWDFDDCQVVVLVVVQVVCCDPPNVDDPPVQPDPVSSRDDPCVQVVQVVVVLLVQLQVQLCVVVVHGDPVCSPPPVSSLCSSAAWDQGPNGIWHADNRSDTWDWGFTWGADPVRDIDGLAIETADDDPPPDPVLVVQAVVLVVVQQVVCCVDPLNGQLRDYLVQWAAEPVSHTDGHNTSPNVVNVPDDPDPDPNDDYRDHDHD

InterPro domains:
  IPR000719 Protein kinase domain [PS50011] (5-228)
  IPR001245 Serine-threonine/tyrosine-protein kinase, catalytic domain [PF07714] (161-212)
  IPR001828 Receptor, ligand binding region [PF01094] (65-131)
  IPR011009 Protein kinase-like domain superfamily [SSF56112] (147-214)
  IPR028082 Periplasmic binding protein-like I [SSF53822] (13-152)
  IPR050401 Cyclic nucleotide synthase [PTHR11920] (152-215)

Secondary structure (DSSP, 8-state):
---TTS-SSS---S-HHHHHHHHTTS-B---THHHHHHHHHHHHTSTTT---SSSS-STTTTS--TTHHHHHHHHHHHHHHHHHHHHHHSS--HHHHH-HHHHHHHH-EEEEETTEEEEE-TTSPEE-EEEEEEE-TTS-EEEEEEEE--STT---HHHHHHHHHHHHHHHHHHHTSTT---S---GGGEEE-TTS-EEE-S-S-HHHHTTS------S--B--B---